Protein AF-J3C336-F1 (afdb_monomer_lite)

Foldseek 3Di:
DAAPDQPKAALVVCCVVPVPLSLLCLQKWWKAFPPDPAIAIKGAEAQDQKIKFFQVRQPPHDQQRMWIWGADPVRDIDIFGWDAWDFHQAAPPPPPPDPPDQPRARAGMTMTGTDPVSVVVSSVSPGAYADLVAFDFFFFWKWFIQADDPSDRGTIMQQWACNVPDTDGWTWHFAADCVRDRSNCLQQRTWTNRDGHRRHGQIFTAGPVPRHGRWGFHADDPRTGGTHGVNVVCVGCVVVNPPPDPDDDDDDDDDDDDDDDPPPPFDQQRWDDDPNFIWTWDADPVGDIDTDTDDPDPPDSDFDWDADPNWTWAWDDDVPDPPTDIDTPDDPPDDDDPPDDDDHDDDDDDPPDPDPDDDDDDDDDDD

Sequence (367 aa):
MVFNQDNRLSASQVAKRDPQKFTHSLAVARVFHHGKKTSATAFRVGSGNLMMTNAHVLLPGNPRQLSVEFTDRAGRVTRVNGDTLLAVGTDYKNSNAHPSTGDAQYLDFALFTINPAQFPRVQKFGYLELDPGGAKPGQQIYIPQYGKIGKDILKTFALTDDARGREQPSRINRVYRDSDLAPRDHHTNVQYTADTSGGASGSPVISADTNKVIALHNGQNEHTNIATNISSILPWIKGFLSGSTAKRMPVTPTRSPAQHQQVRQYQVGERRYHNGDLQEWWQNPSGGQRWVDVWQSKHYAVGHLVVKDGAAYAYLGDTTKDASQWAPVFDPNQDYSPDQQVYYYGRIVEVGSLSQDRARPARSTPM

Radius of gyration: 24.17 Å; chains: 1; bounding box: 70×48×77 Å

Secondary structure (DSSP, 8-state):
---SS--PEEHHHHHHH-HHHHHHGGGEEEEEETT-S--EEEEEBSSSS-EEE-HHHHTTS-GGGEEEEEE-TTS-EEEEEEEEEEEEE--GGG-----SSTT-----EEEEEEPTTTGGGTGGG--BPB-TT---TT-BEEEEE--EETTEE--EEE-EE-TTSS-EE-BEEEE--GGGS-GGGGGGSEEE-S---TT-TT-EEEETTT--EEEEEEEE-SSSEEEEEHHHHHHHHHHHHT-TT--------------------PPTT-EEEETTEEEEEEE-TTS-EEEEE----TT------EEETTEEEEEE--TTSS--EEEESS-TTS---TT--------------------PPPPPPP-

Structure (mmCIF, N/CA/C/O backbone):
data_AF-J3C336-F1
#
_entry.id   AF-J3C336-F1
#
loop_
_atom_site.group_PDB
_atom_site.id
_atom_site.type_symbol
_atom_site.label_atom_id
_atom_site.label_alt_id
_atom_site.label_comp_id
_atom_site.label_asym_id
_atom_site.label_entity_id
_atom_site.label_seq_id
_atom_site.pdbx_PDB_ins_code
_atom_site.Cartn_x
_atom_site.Cartn_y
_atom_site.Cartn_z
_atom_site.occupancy
_atom_site.B_iso_or_equiv
_atom_site.auth_seq_id
_atom_site.auth_comp_id
_atom_site.auth_asym_id
_atom_site.auth_atom_id
_atom_site.pdbx_PDB_model_num
ATOM 1 N N . MET A 1 1 ? 7.949 7.083 -10.455 1.00 88.62 1 MET A N 1
ATOM 2 C CA . MET A 1 1 ? 8.504 7.650 -11.694 1.00 88.62 1 MET A CA 1
ATOM 3 C C . MET A 1 1 ? 7.483 7.548 -12.808 1.00 88.62 1 MET A C 1
ATOM 5 O O . MET A 1 1 ? 6.786 6.538 -12.879 1.00 88.62 1 MET A O 1
ATOM 9 N N . VAL A 1 2 ? 7.406 8.585 -13.642 1.00 90.69 2 VAL A N 1
ATOM 10 C CA . VAL A 1 2 ? 6.709 8.539 -14.932 1.00 90.69 2 VAL A CA 1
ATOM 11 C C . VAL A 1 2 ? 7.735 8.199 -16.008 1.00 90.69 2 VAL A C 1
ATOM 13 O O . VAL A 1 2 ? 8.818 8.790 -16.009 1.00 90.69 2 VAL A O 1
ATOM 16 N N . PHE A 1 3 ? 7.409 7.265 -16.891 1.00 91.62 3 PHE A N 1
ATOM 17 C CA . PHE A 1 3 ? 8.261 6.843 -17.994 1.00 91.62 3 PHE A CA 1
ATOM 18 C C . PHE A 1 3 ? 7.647 7.304 -19.310 1.00 91.62 3 PHE A C 1
ATOM 20 O O . PHE A 1 3 ? 6.491 7.027 -19.578 1.00 91.62 3 PHE A O 1
ATOM 27 N N . ASN A 1 4 ? 8.431 7.989 -20.146 1.00 91.75 4 ASN A N 1
ATOM 28 C CA . ASN A 1 4 ? 7.950 8.598 -21.389 1.00 91.75 4 ASN A CA 1
ATOM 29 C C . ASN A 1 4 ? 6.822 9.630 -21.163 1.00 91.75 4 ASN A C 1
ATOM 31 O O . ASN A 1 4 ? 7.128 10.791 -20.884 1.00 91.75 4 ASN A O 1
ATOM 35 N N . GLN A 1 5 ? 5.549 9.243 -21.279 1.00 91.12 5 GLN A N 1
ATOM 36 C CA . GLN A 1 5 ? 4.394 10.120 -21.065 1.00 91.12 5 GLN A CA 1
ATOM 37 C C . GLN A 1 5 ? 3.595 9.655 -19.850 1.00 91.12 5 GLN A C 1
ATOM 39 O O . GLN A 1 5 ? 3.449 8.462 -19.648 1.00 91.12 5 GLN A O 1
ATOM 44 N N . ASP A 1 6 ? 3.022 10.593 -19.083 1.00 92.19 6 ASP A N 1
ATOM 45 C CA . ASP A 1 6 ? 2.124 10.241 -17.973 1.00 92.19 6 ASP A CA 1
ATOM 46 C C . ASP A 1 6 ? 0.814 9.665 -18.527 1.00 92.19 6 ASP A C 1
ATOM 48 O O . ASP A 1 6 ? -0.109 10.398 -18.890 1.00 92.19 6 ASP A O 1
ATOM 52 N N . ASN A 1 7 ? 0.755 8.340 -18.615 1.00 90.88 7 ASN A N 1
ATOM 53 C CA . ASN A 1 7 ? -0.362 7.588 -19.185 1.00 90.88 7 ASN A CA 1
ATOM 54 C C . ASN A 1 7 ? -1.401 7.188 -18.121 1.00 90.88 7 ASN A C 1
ATOM 56 O O . ASN A 1 7 ? -2.362 6.459 -18.401 1.00 90.88 7 ASN A O 1
ATOM 60 N N . ARG A 1 8 ? -1.254 7.689 -16.884 1.00 92.88 8 ARG A N 1
ATOM 61 C CA . ARG A 1 8 ? -2.185 7.382 -15.799 1.00 92.88 8 ARG A CA 1
ATOM 62 C C . ARG A 1 8 ? -3.574 7.918 -16.100 1.00 92.88 8 ARG A C 1
ATOM 64 O O . ARG A 1 8 ? -3.783 9.070 -16.475 1.00 92.88 8 ARG A O 1
ATOM 71 N N . LEU A 1 9 ? -4.566 7.085 -15.819 1.00 90.06 9 LEU A N 1
ATOM 72 C CA . LEU A 1 9 ? -5.969 7.425 -15.986 1.00 90.06 9 LEU A CA 1
ATOM 73 C C . LEU A 1 9 ? -6.559 7.935 -14.677 1.00 90.06 9 LEU A C 1
ATOM 75 O O . LEU A 1 9 ? -6.263 7.435 -13.592 1.00 90.06 9 LEU A O 1
ATOM 79 N N . SER A 1 10 ? -7.465 8.898 -14.776 1.00 90.19 10 SER A N 1
ATOM 80 C CA . SER A 1 10 ? -8.288 9.312 -13.643 1.00 90.19 10 SER A CA 1
ATOM 81 C C . SER A 1 10 ? -9.284 8.218 -13.248 1.00 90.19 10 SER A C 1
ATOM 83 O O . SER A 1 10 ? -9.705 7.388 -14.062 1.00 90.19 10 SER A O 1
ATOM 85 N N . ALA A 1 11 ? -9.738 8.255 -11.996 1.00 88.56 11 ALA A N 1
ATOM 86 C CA . ALA A 1 11 ? -10.762 7.345 -11.495 1.00 88.56 11 ALA A CA 1
ATOM 87 C C . ALA A 1 11 ? -12.048 7.309 -12.341 1.00 88.56 11 ALA A C 1
ATOM 89 O O . ALA A 1 11 ? -12.632 6.242 -12.514 1.00 88.56 11 ALA A O 1
ATOM 90 N N . SER A 1 12 ? -12.472 8.440 -12.913 1.00 86.81 12 SER A N 1
ATOM 91 C CA . SER A 1 12 ? -13.669 8.501 -13.760 1.00 86.81 12 SER A CA 1
ATOM 92 C C . SER A 1 12 ? -13.457 7.847 -15.130 1.00 86.81 12 SER A C 1
ATOM 94 O O . SER A 1 12 ? -14.378 7.222 -15.656 1.00 86.81 12 SER A O 1
ATOM 96 N N . GLN A 1 13 ? -12.249 7.939 -15.696 1.00 88.94 13 GLN A N 1
ATOM 97 C CA . GLN A 1 13 ? -11.888 7.231 -16.926 1.00 88.94 13 GLN A CA 1
ATOM 98 C C . GLN A 1 13 ? -11.862 5.717 -16.693 1.00 88.94 13 GLN A C 1
ATOM 100 O O . GLN A 1 13 ? -12.440 4.974 -17.487 1.00 88.94 13 GLN A O 1
ATOM 105 N N . VAL A 1 14 ? -11.268 5.257 -15.586 1.00 89.06 14 VAL A N 1
ATOM 106 C CA . VAL A 1 14 ? -11.246 3.824 -15.248 1.00 89.06 14 VAL A CA 1
ATOM 107 C C . VAL A 1 14 ? -12.638 3.304 -14.920 1.00 89.06 14 VAL A C 1
ATOM 109 O O . VAL A 1 14 ? -12.999 2.245 -15.409 1.00 89.06 14 VAL A O 1
ATOM 112 N N . ALA A 1 15 ? -13.475 4.061 -14.208 1.00 89.69 15 ALA A N 1
ATOM 113 C CA . ALA A 1 15 ? -14.856 3.659 -13.935 1.00 89.69 15 ALA A CA 1
ATOM 114 C C . ALA A 1 15 ? -15.673 3.363 -15.208 1.00 89.69 15 ALA A C 1
ATOM 116 O O . ALA A 1 15 ? -16.586 2.544 -15.156 1.00 89.69 15 ALA A O 1
ATOM 117 N N . LYS A 1 16 ? -15.346 4.016 -16.334 1.00 88.31 16 LYS A N 1
ATOM 118 C CA . LYS A 1 16 ? -15.975 3.775 -17.642 1.00 88.31 16 LYS A CA 1
ATOM 119 C C . LYS A 1 16 ? -15.322 2.628 -18.415 1.00 88.31 16 LYS A C 1
ATOM 121 O O . LYS A 1 16 ? -16.031 1.846 -19.033 1.00 88.31 16 LYS A O 1
ATOM 126 N N . ARG A 1 17 ? -13.986 2.559 -18.419 1.00 91.56 17 ARG A N 1
ATOM 127 C CA . ARG A 1 17 ? -13.213 1.589 -19.219 1.00 91.56 17 ARG A CA 1
ATOM 128 C C . ARG A 1 17 ? -13.131 0.208 -18.573 1.00 91.56 17 ARG A C 1
ATOM 130 O O . ARG A 1 17 ? -13.194 -0.792 -19.271 1.00 91.56 17 ARG A O 1
ATOM 137 N N . ASP A 1 18 ? -12.970 0.173 -17.256 1.00 91.00 18 ASP A N 1
ATOM 138 C CA . ASP A 1 18 ? -12.816 -1.042 -16.461 1.00 91.00 18 ASP A CA 1
ATOM 139 C C . ASP A 1 18 ? -13.508 -0.872 -15.089 1.00 91.00 18 ASP A C 1
ATOM 141 O O . ASP A 1 18 ? -12.876 -0.562 -14.065 1.00 91.00 18 ASP A O 1
ATOM 145 N N . PRO A 1 19 ? -14.846 -1.036 -15.050 1.00 90.62 19 PRO A N 1
ATOM 146 C CA . PRO A 1 19 ? -15.630 -0.860 -13.833 1.00 90.62 19 PRO A CA 1
ATOM 147 C C . PRO A 1 19 ? -15.218 -1.813 -12.708 1.00 90.62 19 PRO A C 1
ATOM 149 O O . PRO A 1 19 ? -15.387 -1.472 -11.534 1.00 90.62 19 PRO A O 1
ATOM 152 N N . GLN A 1 20 ? -14.681 -2.992 -13.034 1.00 93.44 20 GLN A N 1
ATOM 153 C CA . GLN A 1 20 ? -14.240 -3.973 -12.048 1.00 93.44 20 GLN A CA 1
ATOM 154 C C . GLN A 1 20 ? -12.984 -3.482 -11.324 1.00 93.44 20 GLN A C 1
ATOM 156 O O . GLN A 1 20 ? -13.008 -3.367 -10.095 1.00 93.44 20 GLN A O 1
ATOM 161 N N . LYS A 1 21 ? -11.936 -3.074 -12.055 1.00 91.88 21 LYS A N 1
ATOM 162 C CA . LYS A 1 21 ? -10.726 -2.487 -11.448 1.00 91.88 21 LYS A CA 1
ATOM 163 C C . LYS A 1 21 ? -11.048 -1.247 -10.622 1.00 91.88 21 LYS A C 1
ATOM 165 O O . LYS A 1 21 ? -10.523 -1.081 -9.517 1.00 91.88 21 LYS A O 1
ATOM 170 N N . PHE A 1 22 ? -11.963 -0.403 -11.104 1.00 93.44 22 PHE A N 1
ATOM 171 C CA . PHE A 1 22 ? -12.451 0.736 -10.330 1.00 93.44 22 PHE A CA 1
ATOM 172 C C . PHE A 1 22 ? -13.145 0.302 -9.031 1.00 93.44 22 PHE A C 1
ATOM 174 O O . PHE A 1 22 ? -12.881 0.876 -7.975 1.00 93.44 22 PHE A O 1
ATOM 181 N N . THR A 1 23 ? -13.986 -0.733 -9.079 1.00 92.56 23 THR A N 1
ATOM 182 C CA . THR A 1 23 ? -14.680 -1.269 -7.897 1.00 92.56 23 THR A CA 1
ATOM 183 C C . THR A 1 23 ? -13.694 -1.753 -6.839 1.00 92.56 23 THR A C 1
ATOM 185 O O . THR A 1 23 ? -13.805 -1.346 -5.685 1.00 92.56 23 THR A O 1
ATOM 188 N N . HIS A 1 24 ? -12.692 -2.546 -7.224 1.00 94.62 24 HIS A N 1
ATOM 189 C CA . HIS A 1 24 ? -11.652 -3.005 -6.297 1.00 94.62 24 HIS A CA 1
ATOM 190 C C . HIS A 1 24 ? -10.844 -1.836 -5.719 1.00 94.62 24 HIS A C 1
ATOM 192 O O . HIS A 1 24 ? -10.517 -1.825 -4.534 1.00 94.62 24 HIS A O 1
ATOM 198 N N . SER A 1 25 ? -10.590 -0.794 -6.516 1.00 95.44 25 SER A N 1
ATOM 199 C CA . SER A 1 25 ? -9.864 0.392 -6.051 1.00 95.44 25 SER A CA 1
ATOM 200 C C . SER A 1 25 ? -10.584 1.190 -4.960 1.00 95.44 25 SER A C 1
ATOM 202 O O . SER A 1 25 ? -9.969 2.071 -4.358 1.00 95.44 25 SER A O 1
ATOM 204 N N . LEU A 1 26 ? -11.878 0.952 -4.710 1.00 96.00 26 LEU A N 1
ATOM 205 C CA . LEU A 1 26 ? -12.610 1.657 -3.655 1.00 96.00 26 LEU A CA 1
ATOM 206 C C . LEU A 1 26 ? -11.971 1.416 -2.283 1.00 96.00 26 LEU A C 1
ATOM 208 O O . LEU A 1 26 ? -11.933 2.342 -1.478 1.00 96.00 26 LEU A O 1
ATOM 212 N N . ALA A 1 27 ? -11.371 0.241 -2.074 1.00 98.31 27 ALA A N 1
ATOM 213 C CA . ALA A 1 27 ? -10.621 -0.122 -0.874 1.00 98.31 27 ALA A CA 1
ATOM 214 C C . ALA A 1 27 ? -9.284 0.631 -0.714 1.00 98.31 27 ALA A C 1
ATOM 216 O O . ALA A 1 27 ? -8.634 0.509 0.325 1.00 98.31 27 ALA A O 1
ATOM 217 N N . VAL A 1 28 ? -8.866 1.392 -1.729 1.00 98.75 28 VAL A N 1
ATOM 218 C CA . VAL A 1 28 ? -7.627 2.177 -1.744 1.00 98.75 28 VAL A CA 1
ATOM 219 C C . VAL A 1 28 ? -7.926 3.607 -1.319 1.00 98.75 28 VAL A C 1
ATOM 221 O O . VAL A 1 28 ? -8.817 4.267 -1.862 1.00 98.75 28 VAL A O 1
ATOM 224 N N . ALA A 1 29 ? -7.160 4.085 -0.352 1.00 98.31 29 ALA A N 1
ATOM 225 C CA . ALA A 1 29 ? -7.332 5.352 0.325 1.00 98.31 29 ALA A CA 1
ATOM 226 C C . ALA A 1 29 ? -6.107 6.249 0.164 1.00 98.31 29 ALA A C 1
ATOM 228 O O . ALA A 1 29 ? -4.969 5.793 0.028 1.00 98.31 29 ALA A O 1
ATOM 229 N N . ARG A 1 30 ? -6.355 7.552 0.242 1.00 97.19 30 ARG A N 1
ATOM 230 C CA . ARG A 1 30 ? -5.304 8.539 0.458 1.00 97.19 30 ARG A CA 1
ATOM 231 C C . ARG A 1 30 ? -4.954 8.536 1.936 1.00 97.19 30 ARG A C 1
ATOM 233 O O . ARG A 1 30 ? -5.849 8.461 2.775 1.00 97.19 30 ARG A O 1
ATOM 240 N N . VAL A 1 31 ? -3.678 8.670 2.263 1.00 95.38 31 VAL A N 1
ATOM 241 C CA . VAL A 1 31 ? -3.222 8.758 3.652 1.00 95.38 31 VAL A CA 1
ATOM 242 C C . VAL A 1 31 ? -2.296 9.949 3.837 1.00 95.38 31 VAL A C 1
ATOM 244 O O . VAL A 1 31 ? -1.483 10.245 2.967 1.00 95.38 31 VAL A O 1
ATOM 247 N N . PHE A 1 32 ? -2.427 10.681 4.937 1.00 92.50 32 PHE A N 1
ATOM 248 C CA . PHE A 1 32 ? -1.568 11.827 5.232 1.00 92.50 32 PHE A CA 1
ATOM 249 C C . PHE A 1 32 ? -1.524 12.119 6.721 1.00 92.50 32 PHE A C 1
ATOM 251 O O . PHE A 1 32 ? -2.481 11.869 7.448 1.00 92.50 32 PHE A O 1
ATOM 258 N N . HIS A 1 33 ? -0.415 12.701 7.158 1.00 84.31 33 HIS A N 1
ATOM 259 C CA . HIS A 1 33 ? -0.253 13.155 8.533 1.00 84.31 33 HIS A CA 1
ATOM 260 C C . HIS A 1 33 ? -1.104 14.396 8.814 1.00 84.31 33 HIS A C 1
ATOM 262 O O . HIS A 1 33 ? -1.229 15.285 7.967 1.00 84.31 33 HIS A O 1
ATOM 268 N N . HIS A 1 34 ? -1.654 14.490 10.022 1.00 80.12 34 HIS A N 1
ATOM 269 C CA . HIS A 1 34 ? -2.413 15.650 10.480 1.00 80.12 34 HIS A CA 1
ATOM 270 C C . HIS A 1 34 ? -1.611 16.946 10.284 1.00 80.12 34 HIS A C 1
ATOM 272 O O . HIS A 1 34 ? -0.446 17.049 10.665 1.00 80.12 34 HIS A O 1
ATOM 278 N N . GLY A 1 35 ? -2.233 17.939 9.641 1.00 74.00 35 GLY A N 1
ATOM 279 C CA . GLY A 1 35 ? -1.602 19.230 9.350 1.00 74.00 35 GLY A CA 1
ATOM 280 C C . GLY A 1 35 ? -0.552 19.217 8.228 1.00 74.00 35 GLY A C 1
ATOM 281 O O . G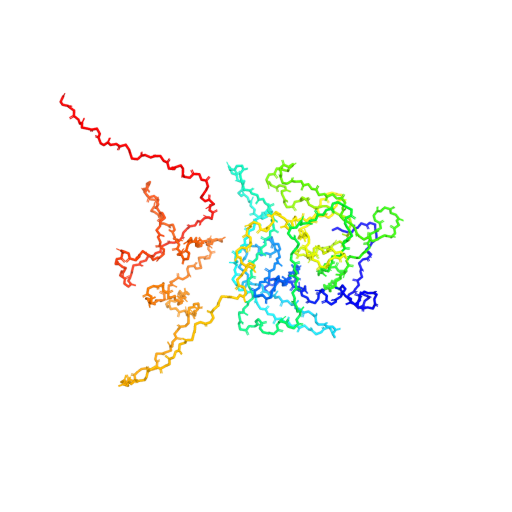LY A 1 35 ? 0.040 20.260 7.951 1.00 74.00 35 GLY A O 1
ATOM 282 N N . LYS A 1 36 ? -0.310 18.086 7.548 1.00 76.81 36 LYS A N 1
ATOM 283 C CA . LYS A 1 36 ? 0.602 18.012 6.395 1.00 76.81 36 LYS A CA 1
ATOM 284 C C . LYS A 1 36 ? -0.161 18.076 5.070 1.00 76.81 36 LYS A C 1
ATOM 286 O O . LYS A 1 36 ? -1.264 17.559 4.931 1.00 76.81 36 LYS A O 1
ATOM 291 N N . LYS A 1 37 ? 0.464 18.711 4.070 1.00 71.88 37 LYS A N 1
ATOM 292 C CA . LYS A 1 37 ? -0.053 18.805 2.688 1.00 71.88 37 LYS A CA 1
ATOM 293 C C . LYS A 1 37 ? 0.392 17.637 1.802 1.00 71.88 37 LYS A C 1
ATOM 295 O O . LYS A 1 37 ? -0.169 17.427 0.729 1.00 71.88 37 LYS A O 1
ATOM 300 N N . THR A 1 38 ? 1.420 16.902 2.220 1.00 78.81 38 THR A N 1
ATOM 301 C CA . THR A 1 38 ? 1.892 15.696 1.541 1.00 78.81 38 THR A CA 1
ATOM 302 C C . THR A 1 38 ? 1.037 14.508 1.951 1.00 78.81 38 THR A C 1
ATOM 304 O O . THR A 1 38 ? 0.688 14.350 3.117 1.00 78.81 38 THR A O 1
ATOM 307 N N . SER A 1 39 ? 0.707 13.667 0.980 1.00 90.38 39 SER A N 1
ATOM 308 C CA . SER A 1 39 ? -0.023 12.427 1.205 1.00 90.38 39 SER A CA 1
ATOM 309 C C . SER A 1 39 ? 0.635 11.292 0.450 1.00 90.38 39 SER A C 1
ATOM 311 O O . SER A 1 39 ? 1.395 11.532 -0.486 1.00 90.38 39 SER A O 1
ATOM 313 N N . ALA A 1 40 ? 0.284 10.084 0.847 1.00 95.00 40 ALA A N 1
ATOM 314 C CA . ALA A 1 40 ? 0.648 8.828 0.237 1.00 95.00 40 ALA A CA 1
ATOM 315 C C . ALA A 1 40 ? -0.619 7.989 -0.008 1.00 95.00 40 ALA A C 1
ATOM 317 O O . ALA A 1 40 ? -1.745 8.498 0.076 1.00 95.00 40 ALA A O 1
ATOM 318 N N . THR A 1 41 ? -0.435 6.703 -0.282 1.00 98.31 41 THR A N 1
ATOM 319 C CA . THR A 1 41 ? -1.504 5.737 -0.520 1.00 98.31 41 THR A CA 1
ATOM 320 C C . THR A 1 41 ? -1.514 4.665 0.577 1.00 98.31 41 THR A C 1
ATOM 322 O O . THR A 1 41 ? -0.476 4.261 1.099 1.00 98.31 41 THR A O 1
ATOM 325 N N . ALA A 1 42 ? -2.705 4.220 0.963 1.00 98.38 42 ALA A N 1
ATOM 326 C CA . ALA A 1 42 ? -2.927 3.072 1.837 1.00 98.38 42 ALA A CA 1
ATOM 327 C C . ALA A 1 42 ? -4.131 2.274 1.323 1.00 98.38 42 ALA A C 1
ATOM 329 O O . ALA A 1 42 ? -4.904 2.776 0.510 1.00 98.38 42 ALA A O 1
ATOM 330 N N . PHE A 1 43 ? -4.342 1.049 1.792 1.00 98.88 43 PHE A N 1
ATOM 331 C CA . PHE A 1 43 ? -5.513 0.262 1.388 1.00 98.88 43 PHE A CA 1
ATOM 332 C C . PHE A 1 43 ? -5.965 -0.718 2.464 1.00 98.88 43 PHE A C 1
ATOM 334 O O . PHE A 1 43 ? -5.170 -1.135 3.305 1.00 98.88 43 PHE A O 1
ATOM 341 N N . ARG A 1 44 ? -7.253 -1.080 2.435 1.00 98.38 44 ARG A N 1
ATOM 342 C CA . ARG A 1 44 ? -7.821 -2.108 3.318 1.00 98.38 44 ARG A CA 1
ATOM 343 C C . ARG A 1 44 ? -7.379 -3.506 2.895 1.00 98.38 44 ARG A C 1
ATOM 345 O O . ARG A 1 44 ? -7.488 -3.842 1.715 1.00 98.38 44 ARG A O 1
ATOM 352 N N . VAL A 1 45 ? -6.977 -4.328 3.864 1.00 95.94 45 VAL A N 1
ATOM 353 C CA . VAL A 1 45 ? -6.539 -5.717 3.653 1.00 95.94 45 VAL A CA 1
ATOM 354 C C . VAL A 1 45 ? -7.472 -6.686 4.369 1.00 95.94 45 VAL A C 1
ATOM 356 O O . VAL A 1 45 ? -7.578 -6.663 5.591 1.00 95.94 45 VAL A O 1
ATOM 359 N N . GLY A 1 46 ? -8.131 -7.565 3.619 1.00 91.12 46 GLY A N 1
ATOM 360 C CA . GLY A 1 46 ? -9.092 -8.512 4.185 1.00 91.12 46 GLY A CA 1
ATOM 361 C C . GLY A 1 46 ? -10.312 -7.851 4.849 1.00 91.12 46 GLY A C 1
ATOM 362 O O . GLY A 1 46 ? -10.480 -6.630 4.883 1.00 91.12 46 GLY A O 1
ATOM 363 N N . SER A 1 47 ? -11.207 -8.677 5.389 1.00 86.69 47 SER A N 1
ATOM 364 C CA . SER A 1 47 ? -12.490 -8.222 5.942 1.00 86.69 47 SER A CA 1
ATOM 365 C C . SER A 1 47 ? -12.372 -7.411 7.235 1.00 86.69 47 SER A C 1
ATOM 367 O O . SER A 1 47 ? -13.280 -6.640 7.555 1.00 86.69 47 SER A O 1
ATOM 369 N N . GLY A 1 48 ? -11.272 -7.578 7.972 1.00 87.50 48 GLY A N 1
ATOM 370 C CA . GLY A 1 48 ? -11.034 -6.946 9.266 1.00 87.50 48 GLY A CA 1
ATOM 371 C C . GLY A 1 48 ? -10.696 -5.453 9.204 1.00 87.50 48 GLY A C 1
ATOM 372 O O . GLY A 1 48 ? -10.714 -4.802 8.151 1.00 87.50 48 GLY A O 1
ATOM 373 N N . ASN A 1 49 ? -10.378 -4.908 10.379 1.00 90.62 49 ASN A N 1
ATOM 374 C CA . ASN A 1 49 ? -9.889 -3.543 10.550 1.00 90.62 49 ASN A CA 1
ATOM 375 C C . ASN A 1 49 ? -8.377 -3.476 10.299 1.00 90.62 49 ASN A C 1
ATOM 377 O O . ASN A 1 49 ? -7.605 -3.203 11.211 1.00 90.62 49 ASN A O 1
ATOM 381 N N . LEU A 1 50 ? -7.963 -3.787 9.071 1.00 92.81 50 LEU A N 1
ATOM 382 C CA . LEU A 1 50 ? -6.560 -3.815 8.673 1.00 92.81 50 LEU A CA 1
ATOM 383 C C . LEU A 1 50 ? -6.329 -2.899 7.474 1.00 92.81 50 LEU A C 1
ATOM 385 O O . LEU A 1 50 ? -7.058 -2.943 6.480 1.00 92.81 50 LEU A O 1
ATOM 389 N N . MET A 1 51 ? -5.280 -2.095 7.578 1.00 97.94 51 MET A N 1
ATOM 390 C CA . MET A 1 51 ? -4.775 -1.180 6.569 1.00 97.94 51 MET A CA 1
ATOM 391 C C . MET A 1 51 ? -3.308 -1.484 6.294 1.00 97.94 51 MET A C 1
ATOM 393 O O . MET A 1 51 ? -2.554 -1.770 7.223 1.00 97.94 51 MET A O 1
ATOM 397 N N . MET A 1 52 ? -2.890 -1.355 5.039 1.00 97.69 52 MET A N 1
ATOM 398 C CA . MET A 1 52 ? -1.493 -1.476 4.632 1.00 97.69 52 MET A CA 1
ATOM 399 C C . MET A 1 52 ? -1.011 -0.208 3.923 1.00 97.69 52 MET A C 1
ATOM 401 O O . MET A 1 52 ? -1.760 0.412 3.167 1.00 97.69 52 MET A O 1
ATOM 405 N N . THR A 1 53 ? 0.234 0.182 4.196 1.00 97.12 53 THR A N 1
ATOM 406 C CA . THR A 1 53 ? 0.989 1.250 3.514 1.00 97.12 53 THR A CA 1
ATOM 407 C C . THR A 1 53 ? 2.495 0.978 3.663 1.00 97.12 53 THR A C 1
ATOM 409 O O . THR A 1 53 ? 2.869 -0.081 4.166 1.00 97.12 53 THR A O 1
ATOM 412 N N . ASN A 1 54 ? 3.368 1.891 3.234 1.00 93.00 54 ASN A N 1
ATOM 413 C CA . ASN A 1 54 ? 4.808 1.772 3.482 1.00 93.00 54 ASN A CA 1
ATOM 414 C C . ASN A 1 54 ? 5.199 2.200 4.902 1.00 93.00 54 ASN A C 1
ATOM 416 O O . ASN A 1 54 ? 4.559 3.066 5.502 1.00 93.00 54 ASN A O 1
ATOM 420 N N . ALA A 1 55 ? 6.310 1.671 5.415 1.00 85.31 55 ALA A N 1
ATOM 421 C CA . ALA A 1 55 ? 6.858 2.121 6.692 1.00 85.31 55 ALA A CA 1
ATOM 422 C C . ALA A 1 55 ? 7.280 3.595 6.618 1.00 85.31 55 ALA A C 1
ATOM 424 O O . ALA A 1 55 ? 6.962 4.377 7.513 1.00 85.31 55 ALA A O 1
ATOM 425 N N . HIS A 1 56 ? 7.907 4.019 5.519 1.00 84.88 56 HIS A N 1
ATOM 426 C CA . HIS A 1 56 ? 8.349 5.407 5.352 1.00 84.88 56 HIS A CA 1
ATOM 427 C C . HIS A 1 56 ? 7.207 6.429 5.276 1.00 84.88 56 HIS A C 1
ATOM 429 O O . HIS A 1 56 ? 7.428 7.621 5.480 1.00 84.88 56 HIS A O 1
ATOM 435 N N . VAL A 1 57 ? 5.980 5.982 4.993 1.00 86.62 57 VAL A N 1
ATOM 436 C CA . VAL A 1 57 ? 4.780 6.831 5.042 1.00 86.62 57 VAL A CA 1
ATOM 437 C C . VAL A 1 57 ? 4.370 7.103 6.488 1.00 86.62 57 VAL A C 1
ATOM 439 O O . VAL A 1 57 ? 3.896 8.197 6.802 1.00 86.62 57 VAL A O 1
ATOM 442 N N . LEU A 1 58 ? 4.560 6.125 7.377 1.00 75.31 58 LEU A N 1
ATOM 443 C CA . LEU A 1 58 ? 4.298 6.281 8.803 1.00 75.31 58 LEU A CA 1
ATOM 444 C C . LEU A 1 58 ? 5.392 7.068 9.513 1.00 75.31 58 LEU A C 1
ATOM 446 O O . LEU A 1 58 ? 5.070 7.866 10.387 1.00 75.31 58 LEU A O 1
ATOM 450 N N . LEU A 1 59 ? 6.658 6.851 9.157 1.00 61.25 59 LEU A N 1
ATOM 451 C CA . LEU A 1 59 ? 7.796 7.331 9.937 1.00 61.25 59 LEU A CA 1
ATOM 452 C C . LEU A 1 59 ? 7.955 8.868 9.937 1.00 61.25 59 LEU A C 1
ATOM 454 O O . LEU A 1 59 ? 7.710 9.522 8.922 1.00 61.25 59 LEU A O 1
ATOM 458 N N . PRO A 1 60 ? 8.390 9.454 11.073 1.00 49.25 60 PRO A N 1
ATOM 459 C CA . PRO A 1 60 ? 8.761 8.790 12.337 1.00 49.25 60 PRO A CA 1
ATOM 460 C C . PRO A 1 60 ? 7.552 8.454 13.241 1.00 49.25 60 PRO A C 1
ATOM 462 O O . PRO A 1 60 ? 7.710 8.178 14.425 1.00 49.25 60 PRO A O 1
ATOM 465 N N . GLY A 1 61 ? 6.334 8.559 12.713 1.00 56.00 61 GLY A N 1
ATOM 466 C CA . GLY A 1 61 ? 5.102 8.703 13.471 1.00 56.00 61 GLY A CA 1
ATOM 467 C C . GLY A 1 61 ? 4.334 7.427 13.811 1.00 56.00 61 GLY A C 1
ATOM 468 O O . GLY A 1 61 ? 4.607 6.308 13.379 1.00 56.00 61 GLY A O 1
ATOM 469 N N . ASN A 1 62 ? 3.305 7.667 14.616 1.00 70.12 62 ASN A N 1
ATOM 470 C CA . ASN A 1 62 ? 2.285 6.722 15.050 1.00 70.12 62 ASN A CA 1
ATOM 471 C C . ASN A 1 62 ? 1.113 6.760 14.045 1.00 70.12 62 ASN A C 1
ATOM 473 O O . ASN A 1 62 ? 0.721 7.868 13.667 1.00 70.12 62 ASN A O 1
ATOM 477 N N . PRO A 1 63 ? 0.489 5.627 13.650 1.00 71.81 63 PRO A N 1
ATOM 478 C CA . PRO A 1 63 ? -0.688 5.641 12.777 1.00 71.81 63 PRO A CA 1
ATOM 479 C C . PRO A 1 63 ? -1.817 6.581 13.230 1.00 71.81 63 PRO A C 1
ATOM 481 O O . PRO A 1 63 ? -2.549 7.093 12.390 1.00 71.81 63 PRO A O 1
ATOM 484 N N . ARG A 1 64 ? -1.929 6.900 14.526 1.00 78.31 64 ARG A N 1
ATOM 485 C CA . ARG A 1 64 ? -2.866 7.908 15.068 1.00 78.31 64 ARG A CA 1
ATOM 486 C C . ARG A 1 64 ? -2.658 9.329 14.559 1.00 78.31 64 ARG A C 1
ATOM 488 O O . ARG A 1 64 ? -3.547 10.165 14.699 1.00 78.31 64 ARG A O 1
ATOM 495 N N . GLN A 1 65 ? -1.496 9.626 13.994 1.00 81.88 65 GLN A N 1
ATOM 496 C CA . GLN A 1 65 ? -1.220 10.902 13.340 1.00 81.88 65 GLN A CA 1
ATOM 497 C C . GLN A 1 65 ? -1.706 10.919 11.889 1.00 81.88 65 GLN A C 1
ATOM 499 O O . GLN A 1 65 ? -1.650 11.969 11.252 1.00 81.88 65 GLN A O 1
ATOM 504 N N . LEU A 1 66 ? -2.183 9.788 11.364 1.00 85.38 66 LEU A N 1
ATOM 505 C CA . LEU A 1 66 ? -2.685 9.683 10.008 1.00 85.38 66 LEU A CA 1
ATOM 506 C C . LEU A 1 66 ? -4.190 9.923 9.930 1.00 85.38 66 LEU A C 1
ATOM 508 O O . LEU A 1 66 ? -4.988 9.300 10.631 1.00 85.38 66 LEU A O 1
ATOM 512 N N . SER A 1 67 ? -4.571 10.725 8.945 1.00 93.50 67 SER A N 1
ATOM 513 C CA . SER A 1 67 ? -5.892 10.696 8.336 1.00 93.50 67 SER A CA 1
ATOM 514 C C . SER A 1 67 ? -5.884 9.762 7.126 1.00 93.50 67 SER A C 1
ATOM 516 O O . SER A 1 67 ? -4.976 9.814 6.296 1.00 93.50 67 SER A O 1
ATOM 518 N N . VAL A 1 68 ? -6.923 8.938 7.014 1.00 97.12 68 VAL A N 1
ATOM 519 C CA . VAL A 1 68 ? -7.164 8.001 5.913 1.00 97.12 68 VAL A CA 1
ATOM 520 C C . VAL A 1 68 ? -8.466 8.396 5.217 1.00 97.12 68 VAL A C 1
ATOM 522 O O . VAL A 1 68 ? -9.520 8.484 5.849 1.00 97.12 68 VAL A O 1
ATOM 525 N N . GLU A 1 69 ? -8.407 8.644 3.913 1.00 97.19 69 GLU A N 1
ATOM 526 C CA . GLU A 1 69 ? -9.537 9.091 3.101 1.00 97.19 69 GLU A CA 1
ATOM 527 C C . GLU A 1 69 ? -9.893 8.098 2.007 1.00 97.19 69 GLU A C 1
ATOM 529 O O . GLU A 1 69 ? -9.117 7.857 1.083 1.00 97.19 69 GLU A O 1
ATOM 534 N N . PHE A 1 70 ? -11.125 7.608 2.058 1.00 97.44 70 PHE A N 1
ATOM 535 C CA . PHE A 1 70 ? -11.716 6.813 0.992 1.00 97.44 70 PHE A CA 1
ATOM 536 C C . PHE A 1 70 ? -12.638 7.685 0.148 1.00 97.44 70 PHE A C 1
ATOM 538 O O . PHE A 1 70 ? -13.411 8.479 0.685 1.00 97.44 70 PHE A O 1
ATOM 545 N N . THR A 1 71 ? -12.591 7.510 -1.169 1.00 90.19 71 THR A N 1
ATOM 546 C CA . THR A 1 71 ? -13.452 8.224 -2.120 1.00 90.19 71 THR A CA 1
ATOM 547 C C . THR A 1 71 ? -14.426 7.239 -2.756 1.00 90.19 71 THR A C 1
ATOM 549 O O . THR A 1 71 ? -13.993 6.223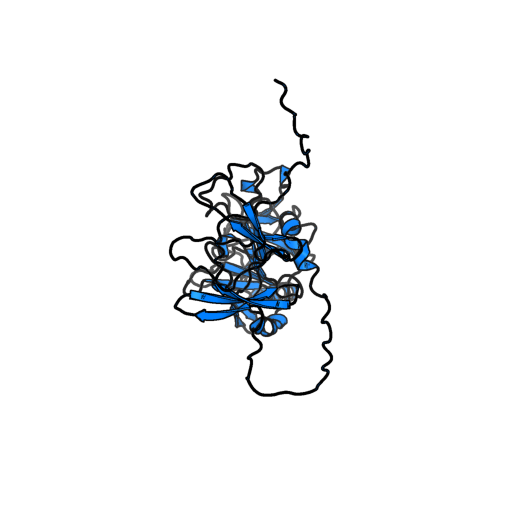 -3.303 1.00 90.19 71 THR A O 1
ATOM 552 N N . ASP A 1 72 ? -15.732 7.511 -2.669 1.00 86.25 72 ASP A N 1
ATOM 553 C CA . ASP A 1 72 ? -16.761 6.654 -3.269 1.00 86.25 72 ASP A CA 1
ATOM 554 C C . ASP A 1 72 ? -16.940 6.918 -4.772 1.00 86.25 72 ASP A C 1
ATOM 556 O O . ASP A 1 72 ? -16.294 7.787 -5.360 1.00 86.25 72 ASP A O 1
ATOM 560 N N . ARG A 1 73 ? -17.835 6.155 -5.413 1.00 83.56 73 ARG A N 1
ATOM 561 C CA . ARG A 1 73 ? -18.103 6.283 -6.854 1.00 83.56 73 ARG A CA 1
ATOM 562 C C . ARG A 1 73 ? -18.603 7.666 -7.272 1.00 83.56 73 ARG A C 1
ATOM 564 O O . ARG A 1 73 ? -18.402 8.054 -8.415 1.00 83.56 73 ARG A O 1
ATOM 571 N N . ALA A 1 74 ? -19.257 8.382 -6.362 1.00 83.25 74 ALA A N 1
ATOM 572 C CA . ALA A 1 74 ? -19.775 9.724 -6.589 1.00 83.25 74 ALA A CA 1
ATOM 573 C C . ALA A 1 74 ? -18.747 10.813 -6.226 1.00 83.25 74 ALA A C 1
ATOM 575 O O . ALA A 1 74 ? -19.090 11.991 -6.208 1.00 83.25 74 ALA A O 1
ATOM 576 N N . GLY A 1 75 ? -17.503 10.439 -5.905 1.00 82.88 75 GLY A N 1
ATOM 577 C CA . GLY A 1 75 ? -16.456 11.375 -5.502 1.00 82.88 75 GLY A CA 1
ATOM 578 C C . GLY A 1 75 ? -16.546 11.823 -4.041 1.00 82.88 75 GLY A C 1
ATOM 579 O O . GLY A 1 75 ? -15.773 12.685 -3.625 1.00 82.88 75 GLY A O 1
ATOM 580 N N . ARG A 1 76 ? -17.452 11.260 -3.231 1.00 88.75 76 ARG A N 1
ATOM 581 C CA . ARG A 1 76 ? -17.620 11.682 -1.833 1.00 88.75 76 ARG A CA 1
ATOM 582 C C . ARG A 1 76 ? -16.532 11.070 -0.966 1.00 88.75 76 ARG A C 1
ATOM 584 O O . ARG A 1 76 ? -16.266 9.869 -1.033 1.00 88.75 76 ARG A O 1
ATOM 591 N N . VAL A 1 77 ? -15.939 11.896 -0.110 1.00 94.69 77 VAL A N 1
ATOM 592 C CA . VAL A 1 77 ? -14.840 11.492 0.769 1.00 94.69 77 VAL A CA 1
ATOM 593 C C . VAL A 1 77 ? -15.368 11.046 2.131 1.00 94.69 77 VAL A C 1
ATOM 595 O O . VAL A 1 77 ? -16.129 11.751 2.787 1.00 94.69 77 VAL A O 1
ATOM 598 N N . THR A 1 78 ? -14.934 9.872 2.583 1.00 97.12 78 THR A N 1
ATOM 599 C CA . THR A 1 78 ? -15.073 9.414 3.968 1.00 97.12 78 THR A CA 1
ATOM 600 C C . THR A 1 78 ? -13.696 9.425 4.617 1.00 97.12 78 THR A C 1
ATOM 602 O O . THR A 1 78 ? -12.826 8.648 4.227 1.00 97.12 78 THR A O 1
ATOM 605 N N . ARG A 1 79 ? -13.506 10.305 5.607 1.00 96.81 79 ARG A N 1
ATOM 606 C CA . ARG A 1 79 ? -12.262 10.414 6.378 1.00 96.81 79 ARG A CA 1
ATOM 607 C C . ARG A 1 79 ? -12.384 9.725 7.737 1.00 96.81 79 ARG A C 1
ATOM 609 O O . ARG A 1 79 ? -13.378 9.918 8.451 1.00 96.81 79 ARG A O 1
ATOM 616 N N . VAL A 1 80 ? -11.356 8.957 8.075 1.00 95.25 80 VAL A N 1
ATOM 617 C CA . VAL A 1 80 ? -11.151 8.272 9.357 1.00 95.25 80 VAL A CA 1
ATOM 618 C C . VAL A 1 80 ? -9.706 8.464 9.820 1.00 95.25 80 VAL A C 1
ATOM 620 O O . VAL A 1 80 ? -8.860 8.892 9.038 1.00 95.25 80 VAL A O 1
ATOM 623 N N . ASN A 1 81 ? -9.423 8.151 11.078 1.00 90.38 81 ASN A N 1
ATOM 624 C CA . ASN A 1 81 ? -8.095 8.272 11.669 1.00 90.38 81 ASN A CA 1
ATOM 625 C C . ASN A 1 81 ? -7.452 6.889 11.790 1.00 90.38 81 ASN A C 1
ATOM 627 O O . ASN A 1 81 ? -8.144 5.917 12.105 1.00 90.38 81 ASN A O 1
ATOM 631 N N . GLY A 1 82 ? -6.141 6.805 11.566 1.00 83.62 82 GLY A N 1
ATOM 632 C CA . GLY A 1 82 ? -5.367 5.620 11.931 1.00 83.62 82 GLY A CA 1
ATOM 633 C C . GLY A 1 82 ? -5.362 5.398 13.448 1.00 83.62 82 GLY A C 1
ATOM 634 O O . GLY A 1 82 ? -5.726 6.287 14.222 1.00 83.62 82 GLY A O 1
ATOM 635 N N . ASP A 1 83 ? -4.989 4.196 13.875 1.00 84.25 83 ASP A N 1
ATOM 636 C CA . ASP A 1 83 ? -4.982 3.813 15.285 1.00 84.25 83 ASP A CA 1
ATOM 637 C C . ASP A 1 83 ? -3.759 2.960 15.659 1.00 84.25 83 ASP A C 1
ATOM 639 O O . ASP A 1 83 ? -2.697 3.506 15.950 1.00 84.25 83 ASP A O 1
ATOM 643 N N . THR A 1 84 ? -3.865 1.634 15.665 1.00 76.88 84 THR A N 1
ATOM 644 C CA . THR A 1 84 ? -2.810 0.751 16.183 1.00 76.88 84 THR A CA 1
ATOM 645 C C . THR A 1 84 ? -1.859 0.307 15.077 1.00 76.88 84 THR A C 1
ATOM 647 O O . THR A 1 84 ? -2.309 -0.167 14.039 1.00 76.88 84 THR A O 1
ATOM 650 N N . LEU A 1 85 ? -0.544 0.401 15.303 1.00 79.69 85 LEU A N 1
ATOM 651 C CA . LEU A 1 85 ? 0.457 -0.265 14.463 1.00 79.69 85 LEU A CA 1
ATOM 652 C C . LEU A 1 85 ? 0.537 -1.744 14.860 1.00 79.69 85 LEU A C 1
ATOM 654 O O . LEU A 1 85 ? 0.755 -2.044 16.029 1.00 79.69 85 LEU A O 1
ATOM 658 N N . LEU A 1 86 ? 0.362 -2.649 13.900 1.00 75.88 86 LEU A N 1
ATOM 659 C CA . LEU A 1 86 ? 0.355 -4.098 14.128 1.00 75.88 86 LEU A CA 1
ATOM 660 C C . LEU A 1 86 ? 1.663 -4.762 13.696 1.00 75.88 86 LEU A C 1
ATOM 662 O O . LEU A 1 86 ? 2.150 -5.660 14.374 1.00 75.88 86 LEU A O 1
ATOM 666 N N . ALA A 1 87 ? 2.228 -4.322 12.572 1.00 74.81 87 ALA A N 1
ATOM 667 C CA . ALA A 1 87 ? 3.498 -4.820 12.052 1.00 74.81 87 ALA A CA 1
ATOM 668 C C . ALA A 1 87 ? 4.185 -3.752 11.198 1.00 74.81 87 ALA A C 1
ATOM 670 O O . ALA A 1 87 ? 3.513 -2.934 10.564 1.00 74.81 87 ALA A O 1
ATOM 671 N N . VAL A 1 88 ? 5.516 -3.777 11.156 1.00 79.00 88 VAL A N 1
ATOM 672 C CA . VAL A 1 88 ? 6.325 -2.868 10.338 1.00 79.00 88 VAL A CA 1
ATOM 673 C C . VAL A 1 88 ? 7.613 -3.557 9.888 1.00 79.00 88 VAL A C 1
ATOM 675 O O . VAL A 1 88 ? 8.288 -4.185 10.697 1.00 79.00 88 VAL A O 1
ATOM 678 N N . GLY A 1 89 ? 7.959 -3.411 8.610 1.00 7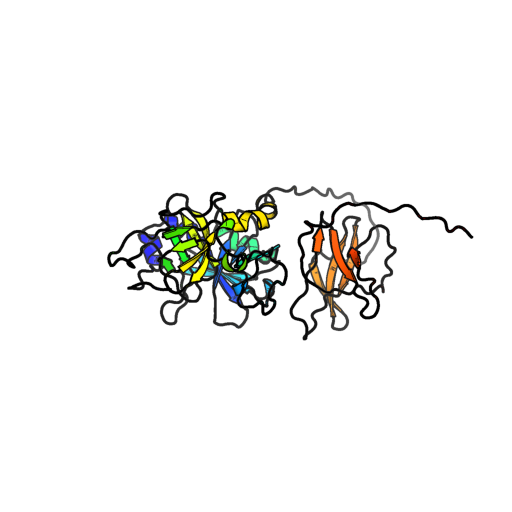4.12 89 GLY A N 1
ATOM 679 C CA . GLY A 1 89 ? 9.288 -3.706 8.071 1.00 74.12 89 GLY A CA 1
ATOM 680 C C . GLY A 1 89 ? 9.931 -2.391 7.654 1.00 74.12 89 GLY A C 1
ATOM 681 O O . GLY A 1 89 ? 9.388 -1.703 6.795 1.00 74.12 89 GLY A O 1
ATOM 682 N N . THR A 1 90 ? 11.023 -1.989 8.302 1.00 67.56 90 THR A N 1
ATOM 683 C CA . THR A 1 90 ? 11.547 -0.615 8.222 1.00 67.56 90 THR A CA 1
ATOM 684 C C . THR A 1 90 ? 12.166 -0.250 6.871 1.00 67.56 90 THR A C 1
ATOM 686 O O . THR A 1 90 ? 12.646 -1.112 6.136 1.00 67.56 90 THR A O 1
ATOM 689 N N . ASP A 1 91 ? 12.163 1.058 6.591 1.00 54.81 91 ASP A N 1
ATOM 690 C CA . ASP A 1 91 ? 12.774 1.711 5.426 1.00 54.81 91 ASP A CA 1
ATOM 691 C C . ASP A 1 91 ? 14.190 2.230 5.734 1.00 54.81 91 ASP A C 1
ATOM 693 O O . ASP A 1 91 ? 14.459 2.762 6.814 1.00 54.81 91 ASP A O 1
ATOM 697 N N . TYR A 1 92 ? 15.052 2.133 4.726 1.00 41.62 92 TYR A N 1
ATOM 698 C CA . TYR A 1 92 ? 16.425 2.622 4.656 1.00 41.62 92 TYR A CA 1
ATOM 699 C C . TYR A 1 92 ? 16.553 4.138 4.900 1.00 41.62 92 TYR A C 1
ATOM 701 O O . TYR A 1 92 ? 17.538 4.584 5.488 1.00 41.62 92 TYR A O 1
ATOM 709 N N . LYS A 1 93 ? 15.572 4.962 4.495 1.00 44.62 93 LYS A N 1
ATOM 710 C CA . LYS A 1 93 ? 15.752 6.433 4.479 1.00 44.62 93 LYS A CA 1
ATOM 711 C C . LYS A 1 93 ? 15.756 7.105 5.851 1.00 44.62 93 LYS A C 1
ATOM 713 O O . LYS A 1 93 ? 16.248 8.224 5.961 1.00 44.62 93 LYS A O 1
ATOM 718 N N . ASN A 1 94 ? 15.238 6.441 6.883 1.00 39.50 94 ASN A N 1
ATOM 719 C CA . ASN A 1 94 ? 15.195 6.974 8.249 1.00 39.50 94 ASN A CA 1
ATOM 720 C C . ASN A 1 94 ? 16.070 6.184 9.236 1.00 39.50 94 ASN A C 1
ATOM 722 O O . ASN A 1 94 ? 16.128 6.535 10.415 1.00 39.50 94 ASN A O 1
ATOM 726 N N . SER A 1 95 ? 16.776 5.144 8.783 1.00 44.66 95 SER A N 1
ATOM 727 C CA . SER A 1 95 ? 17.736 4.415 9.605 1.00 44.66 95 SER A CA 1
ATOM 728 C C . SER A 1 95 ? 19.154 4.941 9.360 1.00 44.66 95 SER A C 1
ATOM 730 O O . SER A 1 95 ? 19.936 4.332 8.640 1.00 44.66 95 SER A O 1
ATOM 732 N N . ASN A 1 96 ? 19.543 6.017 10.056 1.00 35.88 96 ASN A N 1
ATOM 733 C CA . ASN A 1 96 ? 20.972 6.268 10.335 1.00 35.88 96 ASN A CA 1
ATOM 734 C C . ASN A 1 96 ? 21.601 5.118 11.159 1.00 35.88 96 ASN A C 1
ATOM 736 O O . ASN A 1 96 ? 22.809 5.079 11.371 1.00 35.88 96 ASN A O 1
ATOM 740 N N . ALA A 1 97 ? 20.785 4.169 11.626 1.00 39.06 97 ALA A N 1
ATOM 741 C CA . ALA A 1 97 ? 21.222 2.881 12.124 1.00 39.06 97 ALA A CA 1
ATOM 742 C C . ALA A 1 97 ? 21.514 1.940 10.946 1.00 39.06 97 ALA A C 1
ATOM 744 O O . ALA A 1 97 ? 20.628 1.248 10.451 1.00 39.06 97 ALA A O 1
ATOM 745 N N . HIS A 1 98 ? 22.780 1.879 10.540 1.00 32.38 98 HIS A N 1
ATOM 746 C CA . HIS A 1 98 ? 23.317 0.679 9.908 1.00 32.38 98 HIS A CA 1
ATOM 747 C C . HIS A 1 98 ? 22.990 -0.510 10.837 1.00 32.38 98 HIS A C 1
ATOM 749 O O . HIS A 1 98 ? 23.366 -0.471 12.012 1.00 32.38 98 HIS A O 1
ATOM 755 N N . PRO A 1 99 ? 22.289 -1.568 10.397 1.00 39.09 99 PRO A N 1
ATOM 756 C CA . PRO A 1 99 ? 22.256 -2.810 11.136 1.00 39.09 99 PRO A CA 1
ATOM 757 C C . PRO A 1 99 ? 23.689 -3.314 11.106 1.00 39.09 99 PRO A C 1
ATOM 759 O O . PRO A 1 99 ? 24.231 -3.647 10.055 1.00 39.09 99 PRO A O 1
ATOM 762 N N . SER A 1 100 ? 24.330 -3.313 12.261 1.00 35.62 100 SER A N 1
ATOM 763 C CA . SER A 1 100 ? 25.579 -4.028 12.492 1.00 35.62 100 SER A CA 1
ATOM 764 C C . SER A 1 100 ? 25.370 -5.552 12.514 1.00 35.62 100 SER A C 1
ATOM 766 O O . SER A 1 100 ? 26.309 -6.288 12.789 1.00 35.62 100 SER A O 1
ATOM 768 N N . THR A 1 101 ? 24.162 -6.042 12.206 1.00 36.75 101 THR A N 1
ATOM 769 C CA . THR A 1 101 ? 23.816 -7.464 12.144 1.00 36.75 101 THR A CA 1
ATOM 770 C C . THR A 1 101 ? 23.120 -7.765 10.813 1.00 36.75 101 THR A C 1
ATOM 772 O O . THR A 1 101 ? 22.117 -7.143 10.465 1.00 36.75 101 THR A O 1
ATOM 775 N N . GLY A 1 102 ? 23.682 -8.693 10.039 1.00 37.50 102 GLY A N 1
ATOM 776 C CA . GLY A 1 102 ? 23.342 -8.976 8.638 1.00 37.50 102 GLY A CA 1
ATOM 777 C C . GLY A 1 102 ? 21.972 -9.609 8.359 1.00 37.50 102 GLY A C 1
ATOM 778 O O . GLY A 1 102 ? 21.763 -10.053 7.238 1.00 37.50 102 GLY A O 1
ATOM 779 N N . ASP A 1 103 ? 21.043 -9.619 9.321 1.00 42.06 103 ASP A N 1
ATOM 780 C CA . ASP A 1 103 ? 19.785 -10.386 9.241 1.00 42.06 103 ASP A CA 1
ATOM 781 C C . ASP A 1 103 ? 18.515 -9.517 9.124 1.00 42.06 103 ASP A C 1
ATOM 783 O O . ASP A 1 103 ? 17.417 -10.033 8.923 1.00 42.06 103 ASP A O 1
ATOM 787 N N . ALA A 1 104 ? 18.624 -8.188 9.240 1.00 52.91 104 ALA A N 1
ATOM 788 C CA . ALA A 1 104 ? 17.460 -7.303 9.146 1.00 52.91 104 ALA A CA 1
ATOM 789 C C . ALA A 1 104 ? 17.026 -7.108 7.681 1.00 52.91 104 ALA A C 1
ATOM 791 O O . ALA A 1 104 ? 17.705 -6.420 6.917 1.00 52.91 104 ALA A O 1
ATOM 792 N N . GLN A 1 105 ? 15.885 -7.692 7.299 1.00 56.91 105 GLN A N 1
ATOM 793 C CA . GLN A 1 105 ? 15.259 -7.479 5.989 1.00 56.91 105 GLN A CA 1
ATOM 794 C C . GLN A 1 105 ? 14.546 -6.126 5.942 1.00 56.91 105 GLN A C 1
ATOM 796 O O . GLN A 1 105 ? 13.738 -5.797 6.814 1.00 56.91 105 GLN A O 1
ATOM 801 N N . TYR A 1 106 ? 14.811 -5.348 4.897 1.00 78.81 106 TYR A N 1
ATOM 802 C CA . TYR A 1 106 ? 14.184 -4.047 4.694 1.00 78.81 106 TYR A CA 1
ATOM 803 C C . TYR A 1 106 ? 13.057 -4.198 3.701 1.00 78.81 106 TYR A C 1
ATOM 805 O O . TYR A 1 106 ? 13.305 -4.337 2.511 1.00 78.81 106 TYR A O 1
ATOM 813 N N . LEU A 1 107 ? 11.824 -4.192 4.197 1.00 82.00 107 LEU A N 1
ATOM 814 C CA . LEU A 1 107 ? 10.638 -4.490 3.393 1.00 82.00 107 LEU A CA 1
ATOM 815 C C . LEU A 1 107 ? 9.735 -3.273 3.169 1.00 82.00 107 LEU A C 1
ATOM 817 O O . LEU A 1 107 ? 8.814 -3.349 2.362 1.00 82.00 107 LEU A O 1
ATOM 821 N N . ASP A 1 108 ? 9.984 -2.165 3.870 1.00 86.88 108 ASP A N 1
ATOM 822 C CA . ASP A 1 108 ? 9.232 -0.911 3.770 1.00 86.88 108 ASP A CA 1
ATOM 823 C C . ASP A 1 108 ? 7.700 -1.093 3.711 1.00 86.88 108 ASP A C 1
ATOM 825 O O . ASP A 1 108 ? 7.003 -0.607 2.815 1.00 86.88 108 ASP A O 1
ATOM 829 N N . PHE A 1 109 ? 7.151 -1.809 4.690 1.00 89.50 109 PHE A N 1
ATOM 830 C CA . PHE A 1 109 ? 5.709 -1.993 4.845 1.00 89.50 109 PHE A CA 1
ATOM 831 C C . PHE A 1 109 ? 5.272 -1.644 6.259 1.00 89.50 109 PHE A C 1
ATOM 833 O O . PHE A 1 109 ? 6.037 -1.752 7.216 1.00 89.50 109 PHE A O 1
ATOM 840 N N . ALA A 1 110 ? 4.000 -1.302 6.397 1.00 86.12 110 ALA A N 1
ATOM 841 C CA . ALA A 1 110 ? 3.341 -1.222 7.678 1.00 86.12 110 ALA A CA 1
ATOM 842 C C . ALA A 1 110 ? 1.897 -1.706 7.594 1.00 86.12 110 ALA A C 1
ATOM 844 O O . ALA A 1 110 ? 1.150 -1.329 6.688 1.00 86.12 110 ALA A O 1
ATOM 845 N N . LEU A 1 111 ? 1.513 -2.513 8.579 1.00 86.00 111 LEU A N 1
ATOM 846 C CA . LEU A 1 111 ? 0.150 -2.960 8.815 1.00 86.00 111 LEU A CA 1
ATOM 847 C C . LEU A 1 111 ? -0.390 -2.241 10.050 1.00 86.00 111 LEU A C 1
ATOM 849 O O . LEU A 1 111 ? 0.212 -2.311 11.119 1.00 86.00 111 LEU A O 1
ATOM 853 N N . PHE A 1 112 ? -1.522 -1.563 9.919 1.00 86.19 112 PHE A N 1
ATOM 854 C CA . PHE A 1 112 ? -2.123 -0.790 11.003 1.00 86.19 112 PHE A CA 1
ATOM 855 C C . PHE A 1 112 ? -3.651 -0.887 10.983 1.00 86.19 112 PHE A C 1
ATOM 857 O O . PHE A 1 112 ? -4.242 -1.339 10.006 1.00 86.19 112 PHE A O 1
ATOM 864 N N . THR A 1 113 ? -4.305 -0.469 12.060 1.00 88.75 113 THR A N 1
ATOM 865 C CA . THR A 1 113 ? -5.767 -0.362 12.149 1.00 88.75 113 THR A CA 1
ATOM 866 C C . THR A 1 113 ? -6.208 1.091 11.990 1.00 88.75 113 THR A C 1
ATOM 868 O O . THR A 1 113 ? -5.423 2.020 12.183 1.00 88.75 113 THR A O 1
ATOM 871 N N . ILE A 1 114 ? -7.477 1.318 11.657 1.00 87.94 114 ILE A N 1
ATOM 872 C CA . ILE A 1 114 ? -8.112 2.629 11.862 1.00 87.94 114 ILE A CA 1
ATOM 873 C C . ILE A 1 114 ? -8.910 2.625 13.161 1.00 87.94 114 ILE A C 1
ATOM 875 O O . ILE A 1 114 ? -9.191 1.562 13.712 1.00 87.94 114 ILE A O 1
ATOM 879 N N . ASN A 1 115 ? -9.310 3.806 13.631 1.00 87.25 115 ASN A N 1
ATOM 880 C CA . ASN A 1 115 ? -10.115 3.946 14.838 1.00 87.25 115 ASN A CA 1
ATOM 881 C C . ASN A 1 115 ? -11.334 2.991 14.787 1.00 87.25 115 ASN A C 1
ATOM 883 O O . ASN A 1 115 ? -12.172 3.132 13.885 1.00 87.25 115 ASN A O 1
ATOM 887 N N . PRO A 1 116 ? -11.467 2.043 15.738 1.00 79.81 116 PRO A N 1
ATOM 888 C CA . PRO A 1 116 ? -12.531 1.041 15.722 1.00 79.81 116 PRO A CA 1
ATOM 889 C C . PRO A 1 116 ? -13.946 1.632 15.677 1.00 79.81 116 PRO A C 1
ATOM 891 O O . PRO A 1 116 ? -14.810 1.091 14.990 1.00 79.81 116 PRO A O 1
ATOM 894 N N . ALA A 1 117 ? -14.178 2.783 16.317 1.00 86.94 117 ALA A N 1
ATOM 895 C CA . ALA A 1 117 ? -15.470 3.474 16.279 1.00 86.94 117 ALA A CA 1
ATOM 896 C C . ALA A 1 117 ? -15.796 4.056 14.889 1.00 86.94 117 ALA A C 1
ATOM 898 O O . ALA A 1 117 ? -16.954 4.314 14.566 1.00 86.94 117 ALA A O 1
ATOM 899 N N . GLN A 1 118 ? -14.784 4.263 14.042 1.00 92.44 118 GLN A N 1
ATOM 900 C CA . GLN A 1 118 ? -14.936 4.779 12.682 1.00 92.44 118 GLN A CA 1
ATOM 901 C C . GLN A 1 118 ? -14.911 3.676 11.615 1.00 92.44 118 GLN A C 1
ATOM 903 O O . GLN A 1 118 ? -15.356 3.925 10.492 1.00 92.44 118 GLN A O 1
ATOM 908 N N . PHE A 1 119 ? -14.451 2.466 11.951 1.00 92.81 119 PHE A N 1
ATOM 909 C CA . PHE A 1 119 ? -14.355 1.334 11.025 1.00 92.81 119 PHE A CA 1
ATOM 910 C C . PHE A 1 119 ? -15.666 1.011 10.278 1.00 92.81 119 PHE A C 1
ATOM 912 O O . PHE A 1 119 ? -15.609 0.860 9.052 1.00 92.81 119 PHE A O 1
ATOM 919 N N . PRO A 1 120 ? -16.860 1.025 10.912 1.00 92.56 120 PRO A N 1
ATOM 920 C CA . PRO A 1 120 ? -18.117 0.777 10.199 1.00 92.56 120 PRO A CA 1
ATOM 921 C C . PRO A 1 120 ? -18.363 1.721 9.012 1.00 92.56 120 PRO A C 1
ATOM 923 O O . PRO A 1 120 ? -18.965 1.339 8.010 1.00 92.56 120 PRO A O 1
ATOM 926 N N . ARG A 1 121 ? -17.836 2.953 9.070 1.00 95.69 121 ARG A N 1
ATOM 927 C CA . ARG A 1 121 ? -18.018 3.970 8.019 1.00 95.69 121 ARG A CA 1
ATOM 928 C C . ARG A 1 121 ? -17.288 3.617 6.725 1.00 95.69 121 ARG A C 1
ATOM 930 O O . ARG A 1 121 ? -17.662 4.135 5.670 1.00 95.69 121 ARG A O 1
ATOM 937 N N . VAL A 1 122 ? -16.255 2.772 6.795 1.00 97.06 122 VAL A N 1
ATOM 938 C CA . VAL A 1 122 ? -15.417 2.425 5.640 1.00 97.06 122 VAL A CA 1
ATOM 939 C C . VAL A 1 122 ? -15.619 1.000 5.126 1.00 97.06 122 VAL A C 1
ATOM 941 O O . VAL A 1 122 ? -15.103 0.663 4.064 1.00 97.06 122 VAL A O 1
ATOM 944 N N . GLN A 1 123 ? -16.418 0.172 5.808 1.00 94.50 123 GLN A N 1
ATOM 945 C CA . GLN A 1 123 ? -16.693 -1.199 5.358 1.00 94.50 123 GLN A CA 1
ATOM 946 C C . GLN A 1 123 ? -17.297 -1.241 3.946 1.00 94.50 123 GLN A C 1
ATOM 948 O O . GLN A 1 123 ? -16.936 -2.105 3.148 1.00 94.50 123 GLN A O 1
ATOM 953 N N . LYS A 1 124 ? -18.128 -0.245 3.607 1.00 95.06 124 LYS A N 1
ATOM 954 C CA . LYS A 1 124 ? -18.748 -0.062 2.282 1.00 95.06 124 LYS A CA 1
ATOM 955 C C . LYS A 1 124 ? -17.758 0.069 1.115 1.00 95.06 124 LYS A C 1
ATOM 957 O O . LYS A 1 124 ? -18.163 -0.090 -0.030 1.00 95.06 124 LYS A O 1
ATOM 962 N N . PHE A 1 125 ? -16.490 0.385 1.381 1.00 97.12 125 PHE A N 1
ATOM 963 C CA . PHE A 1 125 ? -15.456 0.492 0.348 1.00 97.12 125 PHE A CA 1
ATOM 964 C C . PHE A 1 125 ? -14.825 -0.859 -0.014 1.00 97.12 125 PHE A C 1
ATOM 966 O O . PHE A 1 125 ? -14.005 -0.917 -0.925 1.00 97.12 125 PHE A O 1
ATOM 973 N N . GLY A 1 126 ? -15.204 -1.942 0.674 1.00 97.44 126 GLY A N 1
ATOM 974 C CA . GLY A 1 126 ? -14.615 -3.262 0.465 1.00 97.44 126 GLY A CA 1
ATOM 975 C C . GLY A 1 126 ? -13.166 -3.336 0.943 1.00 97.44 126 GLY A C 1
ATOM 976 O O . GLY A 1 126 ? -12.688 -2.467 1.677 1.00 97.44 126 GLY A O 1
ATOM 977 N N . TYR A 1 127 ? -12.480 -4.403 0.559 1.00 98.06 127 TYR A N 1
ATOM 978 C CA . TYR A 1 127 ? -11.088 -4.672 0.903 1.00 98.06 127 TYR A CA 1
ATOM 979 C C . TYR A 1 127 ? -10.386 -5.367 -0.260 1.00 98.06 127 TYR A C 1
ATOM 981 O O . TYR A 1 127 ? -11.042 -5.884 -1.165 1.00 98.06 127 TYR A O 1
ATOM 989 N N . LEU A 1 128 ? -9.056 -5.377 -0.225 1.00 98.38 128 LEU A N 1
ATOM 990 C CA . LEU A 1 128 ? -8.243 -6.156 -1.147 1.00 98.38 128 LEU A CA 1
ATOM 991 C C . LEU A 1 128 ? -7.754 -7.438 -0.474 1.00 98.38 128 LEU A C 1
ATOM 993 O O . LEU A 1 128 ? -7.515 -7.478 0.736 1.00 98.38 128 LEU A O 1
ATOM 997 N N . GLU A 1 129 ? -7.598 -8.483 -1.277 1.00 96.62 129 GLU A N 1
ATOM 998 C CA . GLU A 1 129 ? -6.946 -9.725 -0.872 1.00 96.62 129 GLU A CA 1
ATOM 999 C C . GLU A 1 129 ? -5.482 -9.704 -1.302 1.00 96.62 129 GLU A C 1
ATOM 1001 O O . GLU A 1 129 ? -5.143 -9.175 -2.362 1.00 96.62 129 GLU A O 1
ATOM 1006 N N . LEU A 1 130 ? -4.619 -10.294 -0.482 1.00 97.25 130 LEU A N 1
ATOM 1007 C CA . LEU A 1 130 ? -3.211 -10.483 -0.809 1.00 97.25 130 LEU A CA 1
ATOM 1008 C C . LEU A 1 130 ? -3.033 -11.816 -1.541 1.00 97.25 130 LEU A C 1
ATOM 1010 O O . LEU A 1 130 ? -3.645 -12.816 -1.160 1.00 97.25 130 LEU A O 1
ATOM 1014 N N . ASP A 1 131 ? -2.195 -11.841 -2.572 1.00 97.12 131 ASP A N 1
ATOM 1015 C CA . ASP A 1 131 ? -1.801 -13.078 -3.241 1.00 97.12 131 ASP A CA 1
ATOM 1016 C C . ASP A 1 131 ? -0.582 -13.691 -2.531 1.00 97.12 131 ASP A C 1
ATOM 1018 O O . ASP A 1 131 ? 0.494 -13.085 -2.546 1.00 97.12 131 ASP A O 1
ATOM 1022 N N . PRO A 1 132 ? -0.702 -14.888 -1.925 1.00 89.31 132 PRO A N 1
ATOM 1023 C CA . PRO A 1 132 ? 0.422 -15.535 -1.261 1.00 89.31 132 PRO A CA 1
ATOM 1024 C C . PRO A 1 132 ? 1.568 -15.923 -2.189 1.00 89.31 132 PRO A C 1
ATOM 1026 O O . PRO A 1 132 ? 2.698 -16.055 -1.724 1.00 89.31 132 PRO A O 1
ATOM 1029 N N . GLY A 1 133 ? 1.301 -16.069 -3.488 1.00 91.69 133 GLY A N 1
ATOM 1030 C CA . GLY A 1 133 ? 2.333 -16.314 -4.486 1.00 91.69 133 GLY A CA 1
ATOM 1031 C C . GLY A 1 133 ? 3.148 -15.073 -4.851 1.00 91.69 133 GLY A C 1
ATOM 1032 O O . GLY A 1 133 ? 4.185 -15.222 -5.495 1.00 91.69 133 GLY A O 1
ATOM 1033 N N . GLY A 1 134 ? 2.701 -13.875 -4.457 1.00 96.06 134 GLY A N 1
ATOM 1034 C CA . GLY A 1 134 ? 3.385 -12.628 -4.775 1.00 96.06 134 GLY A CA 1
ATOM 1035 C C . GLY A 1 134 ? 3.423 -12.299 -6.272 1.00 96.06 134 GLY A C 1
ATOM 1036 O O . GLY A 1 134 ? 2.699 -12.874 -7.089 1.00 96.06 134 GLY A O 1
ATOM 1037 N N . ALA A 1 135 ? 4.268 -11.338 -6.637 1.00 97.94 135 ALA A N 1
ATOM 1038 C CA . ALA A 1 135 ? 4.456 -10.916 -8.021 1.00 97.94 135 ALA A CA 1
ATOM 1039 C C . ALA A 1 135 ? 5.284 -11.922 -8.829 1.00 97.94 135 ALA A C 1
ATOM 1041 O O . ALA A 1 135 ? 6.241 -12.513 -8.324 1.00 97.94 135 ALA A O 1
ATOM 1042 N N . LYS A 1 136 ? 4.956 -12.055 -10.119 1.00 97.19 136 LYS A N 1
ATOM 1043 C CA . LYS A 1 136 ? 5.702 -12.868 -11.093 1.00 97.19 136 LYS A CA 1
ATOM 1044 C C . LYS A 1 136 ? 6.120 -12.022 -12.302 1.00 97.19 136 LYS A C 1
ATOM 1046 O O . LYS A 1 136 ? 5.342 -11.163 -12.724 1.00 97.19 136 LYS A O 1
ATOM 1051 N N . PRO A 1 137 ? 7.302 -12.257 -12.905 1.00 97.62 137 PRO A N 1
ATOM 1052 C CA . PRO A 1 137 ? 7.707 -11.562 -14.127 1.00 97.62 137 PRO A CA 1
ATOM 1053 C C . PRO A 1 137 ? 6.673 -11.711 -15.253 1.00 97.62 137 PRO A C 1
ATOM 1055 O O . PRO A 1 137 ? 6.104 -12.782 -15.450 1.00 97.62 137 PRO A O 1
ATOM 1058 N N . GLY A 1 138 ? 6.422 -10.630 -15.992 1.00 97.56 138 GLY A N 1
ATOM 1059 C CA . GLY A 1 138 ? 5.487 -10.585 -17.120 1.00 97.56 138 GLY A CA 1
ATOM 1060 C C . GLY A 1 138 ? 4.001 -10.493 -16.748 1.00 97.56 138 GLY A C 1
ATOM 1061 O O . GLY A 1 138 ? 3.178 -10.236 -17.635 1.00 97.56 138 GLY A O 1
ATOM 1062 N N . GLN A 1 139 ? 3.645 -10.659 -15.469 1.00 97.50 139 GLN A N 1
ATOM 1063 C CA . GLN A 1 139 ? 2.265 -10.577 -14.986 1.00 97.50 139 GLN A CA 1
ATOM 1064 C C . GLN A 1 139 ? 1.672 -9.191 -15.263 1.00 97.50 139 GLN A C 1
ATOM 1066 O O . GLN A 1 139 ? 2.325 -8.179 -15.004 1.00 97.50 139 GLN A O 1
ATOM 1071 N N . GLN A 1 140 ? 0.445 -9.148 -15.793 1.00 98.56 140 GLN A N 1
ATOM 1072 C CA . GLN A 1 140 ? -0.270 -7.889 -16.013 1.00 98.56 140 GLN A CA 1
ATOM 1073 C C . GLN A 1 140 ? -0.729 -7.301 -14.687 1.00 98.56 140 GLN A C 1
ATOM 1075 O O . GLN A 1 140 ? -1.213 -8.024 -13.808 1.00 98.56 140 GLN A O 1
ATOM 1080 N N . ILE A 1 141 ? -0.600 -5.985 -14.562 1.00 98.75 141 ILE A N 1
ATOM 1081 C CA . ILE A 1 141 ? -0.893 -5.267 -13.327 1.00 98.75 141 ILE A CA 1
ATOM 1082 C C . ILE A 1 141 ? -1.743 -4.032 -13.566 1.00 98.75 141 ILE A C 1
ATOM 1084 O O . ILE A 1 141 ? -1.819 -3.502 -14.671 1.00 98.75 141 ILE A O 1
ATOM 1088 N N . TYR A 1 142 ? -2.340 -3.549 -12.486 1.00 98.69 142 TYR A N 1
ATOM 1089 C CA . TYR A 1 142 ? -2.804 -2.181 -12.385 1.00 98.69 142 TYR A CA 1
ATOM 1090 C C . TYR A 1 142 ? -2.501 -1.610 -11.002 1.00 98.69 142 TYR A C 1
ATOM 1092 O O . TYR A 1 142 ? -2.443 -2.341 -10.010 1.00 98.69 142 TYR A O 1
ATOM 1100 N N . ILE A 1 143 ? -2.294 -0.294 -10.941 1.00 98.75 143 ILE A N 1
ATOM 1101 C CA . ILE A 1 143 ? -1.874 0.398 -9.717 1.00 98.75 143 ILE A CA 1
ATOM 1102 C C . ILE A 1 143 ? -2.815 1.578 -9.450 1.00 98.75 143 ILE A C 1
ATOM 1104 O O . ILE A 1 143 ? -2.579 2.674 -9.971 1.00 98.75 143 ILE A O 1
ATOM 1108 N N . PRO A 1 144 ? -3.890 1.388 -8.662 1.00 98.25 144 PRO A N 1
ATOM 1109 C CA . PRO A 1 144 ? -4.642 2.508 -8.111 1.00 98.25 144 PRO A CA 1
ATOM 1110 C C . PRO A 1 144 ? -3.783 3.247 -7.076 1.00 98.25 144 PRO A C 1
ATOM 1112 O O . PRO A 1 144 ? -3.280 2.643 -6.130 1.00 98.25 144 PRO A O 1
ATOM 1115 N N . GLN A 1 145 ? -3.632 4.556 -7.239 1.00 97.31 145 GLN A N 1
ATOM 1116 C CA . GLN A 1 145 ? -2.712 5.370 -6.444 1.00 97.31 145 GLN A CA 1
ATOM 1117 C C . GLN A 1 145 ? -3.268 6.774 -6.187 1.00 97.31 145 GLN A C 1
ATOM 1119 O O . GLN A 1 145 ? -4.125 7.262 -6.922 1.00 97.31 145 GLN A O 1
ATOM 1124 N N . TYR A 1 146 ? -2.733 7.451 -5.172 1.00 95.19 146 TYR A N 1
ATOM 1125 C CA . TYR A 1 146 ? -2.891 8.894 -4.955 1.00 95.19 146 TYR A CA 1
ATOM 1126 C C . TYR A 1 146 ? -1.585 9.638 -5.275 1.00 95.19 146 TYR A C 1
ATOM 1128 O O . TYR A 1 146 ? -1.101 10.468 -4.502 1.00 95.19 146 TYR A O 1
ATOM 1136 N N . GLY A 1 147 ? -0.990 9.314 -6.425 1.00 86.00 147 GLY A N 1
ATOM 1137 C CA . GLY A 1 147 ? 0.152 10.045 -6.964 1.00 86.00 147 GLY A CA 1
ATOM 1138 C C . GLY A 1 147 ? -0.267 11.425 -7.474 1.00 86.00 147 GLY A C 1
ATOM 1139 O O . GLY A 1 147 ? -1.319 11.577 -8.094 1.00 86.00 147 GLY A O 1
ATOM 1140 N N . LYS A 1 148 ? 0.563 12.441 -7.231 1.00 81.81 148 LYS A N 1
ATOM 1141 C CA . LYS A 1 148 ? 0.355 13.804 -7.744 1.00 81.81 148 LYS A CA 1
ATOM 1142 C C . LYS A 1 148 ? 0.230 13.825 -9.273 1.00 81.81 148 LYS A C 1
ATOM 1144 O O . LYS A 1 148 ? 1.072 13.239 -9.965 1.00 81.81 148 LYS A O 1
ATOM 1149 N N . ILE A 1 149 ? -0.759 14.565 -9.776 1.00 71.50 149 ILE A N 1
ATOM 1150 C CA . ILE A 1 149 ? -0.851 15.026 -11.169 1.00 71.50 149 ILE A CA 1
ATOM 1151 C C . ILE A 1 149 ? -0.943 16.551 -11.120 1.00 71.50 149 ILE A C 1
ATOM 1153 O O . ILE A 1 149 ? -1.898 17.110 -10.582 1.00 71.50 149 ILE A O 1
ATOM 1157 N N . GLY A 1 150 ? 0.080 17.241 -11.627 1.00 72.88 150 GLY A N 1
ATOM 1158 C CA . GLY A 1 150 ? 0.191 18.691 -11.468 1.00 72.88 150 GLY A CA 1
ATOM 1159 C C . GLY A 1 150 ? 0.190 19.107 -9.989 1.00 72.88 150 GLY A C 1
ATOM 1160 O O . GLY A 1 150 ? 1.022 18.646 -9.204 1.00 72.88 150 GLY A O 1
ATOM 1161 N N . LYS A 1 151 ? -0.742 19.993 -9.609 1.00 69.94 151 LYS A N 1
ATOM 1162 C CA . LYS A 1 151 ? -0.915 20.467 -8.221 1.00 69.94 151 LYS A CA 1
ATOM 1163 C C . LYS A 1 151 ? -1.885 19.610 -7.401 1.00 69.94 151 LYS A C 1
ATOM 1165 O O . LYS A 1 151 ? -1.919 19.757 -6.178 1.00 69.94 151 LYS A O 1
ATOM 1170 N N . ASP A 1 152 ? -2.627 18.716 -8.048 1.00 74.44 152 ASP A N 1
ATOM 1171 C CA . ASP A 1 152 ? -3.726 17.986 -7.432 1.00 74.44 152 ASP A CA 1
ATOM 1172 C C . ASP A 1 152 ? -3.313 16.576 -7.005 1.00 74.44 152 ASP A C 1
ATOM 1174 O O . ASP A 1 152 ? -2.449 15.925 -7.601 1.00 74.44 152 ASP A O 1
ATOM 1178 N N . ILE A 1 153 ? -3.959 16.094 -5.942 1.00 79.50 153 ILE A N 1
ATOM 1179 C CA . ILE A 1 153 ? -3.830 14.716 -5.472 1.00 79.50 153 ILE A CA 1
ATOM 1180 C C . ILE A 1 153 ? -5.189 14.052 -5.610 1.00 79.50 153 ILE A C 1
ATOM 1182 O O . ILE A 1 153 ? -6.081 14.238 -4.782 1.00 79.50 153 ILE A O 1
ATOM 1186 N N . LEU A 1 154 ? -5.324 13.280 -6.680 1.00 84.00 154 LEU A N 1
ATOM 1187 C CA . LEU A 1 154 ? -6.532 12.558 -7.048 1.00 84.00 154 LEU A CA 1
ATOM 1188 C C . LEU A 1 154 ? -6.214 11.070 -7.157 1.00 84.00 154 LEU A C 1
ATOM 1190 O O . LEU A 1 154 ? -5.061 10.685 -7.342 1.00 84.00 154 LEU A O 1
ATOM 1194 N N . LYS A 1 155 ? -7.250 10.233 -7.065 1.00 91.62 155 LYS A N 1
ATOM 1195 C CA . LYS A 1 155 ? -7.097 8.808 -7.353 1.00 91.62 155 LYS A CA 1
ATOM 1196 C C . LYS A 1 155 ? -6.861 8.617 -8.850 1.00 91.62 155 LYS A C 1
ATOM 1198 O O . LYS A 1 155 ? -7.713 8.979 -9.669 1.00 91.62 155 LYS A O 1
ATOM 1203 N N . THR A 1 156 ? -5.724 8.027 -9.180 1.00 94.19 156 THR A N 1
ATOM 1204 C CA . THR A 1 156 ? -5.276 7.747 -10.543 1.00 94.19 156 THR A CA 1
ATOM 1205 C C . THR A 1 156 ? -4.861 6.287 -10.662 1.00 94.19 156 THR A C 1
ATOM 1207 O O . THR A 1 156 ? -4.738 5.579 -9.662 1.00 94.19 156 THR A O 1
ATOM 1210 N N . PHE A 1 157 ? -4.716 5.811 -11.892 1.00 95.75 157 PHE A N 1
ATOM 1211 C CA . PHE A 1 157 ? -4.456 4.413 -12.192 1.00 95.75 157 PHE A CA 1
ATOM 1212 C C . PHE A 1 157 ? -3.379 4.307 -13.254 1.00 95.75 157 PHE A C 1
ATOM 1214 O O . PHE A 1 157 ? -3.557 4.840 -14.346 1.00 95.75 157 PHE A O 1
ATOM 1221 N N . ALA A 1 158 ? -2.330 3.545 -12.971 1.00 97.19 158 ALA A N 1
ATOM 1222 C CA . ALA A 1 158 ? -1.509 2.985 -14.034 1.00 97.19 158 ALA A CA 1
ATOM 1223 C C . ALA A 1 158 ? -2.179 1.691 -14.513 1.00 97.19 158 ALA A C 1
ATOM 1225 O O . ALA A 1 158 ? -2.302 0.742 -13.732 1.00 97.19 158 ALA A O 1
ATOM 1226 N N . LEU A 1 159 ? -2.694 1.697 -15.746 1.00 95.88 159 LEU A N 1
ATOM 1227 C CA . LEU A 1 159 ? -3.232 0.509 -16.432 1.00 95.88 159 LEU A CA 1
ATOM 1228 C C . LEU A 1 159 ? -2.361 0.101 -17.622 1.00 95.88 159 LEU A C 1
ATOM 1230 O O . LEU A 1 159 ? -2.324 -1.073 -17.997 1.00 95.88 159 LEU A O 1
ATOM 1234 N N . THR A 1 160 ? -1.722 1.088 -18.238 1.00 95.69 160 THR A N 1
ATOM 1235 C CA . THR A 1 160 ? -0.879 0.948 -19.413 1.00 95.69 160 THR A CA 1
ATOM 1236 C C . THR A 1 160 ? 0.530 1.451 -19.118 1.00 95.69 160 THR A C 1
ATOM 1238 O O . THR A 1 160 ? 0.821 1.993 -18.052 1.00 95.69 160 THR A O 1
ATOM 1241 N N . ASP A 1 161 ? 1.444 1.125 -20.014 1.00 94.38 161 ASP A N 1
ATOM 1242 C CA . ASP A 1 161 ? 2.858 1.451 -19.954 1.00 94.38 161 ASP A CA 1
ATOM 1243 C C . ASP A 1 161 ? 3.331 1.681 -21.390 1.00 94.38 161 ASP A C 1
ATOM 1245 O O . ASP A 1 161 ? 3.016 0.892 -22.282 1.00 94.38 161 ASP A O 1
ATOM 1249 N N . ASP A 1 162 ? 4.059 2.763 -21.620 1.00 94.62 162 ASP A N 1
ATOM 1250 C CA . ASP A 1 162 ? 4.614 3.156 -22.909 1.00 94.62 162 ASP A CA 1
ATOM 1251 C C . ASP A 1 162 ? 6.134 3.381 -22.854 1.00 94.62 162 ASP A C 1
ATOM 1253 O O . ASP A 1 162 ? 6.717 3.893 -23.810 1.00 94.62 162 ASP A O 1
ATOM 1257 N N . ALA A 1 163 ? 6.817 2.902 -21.807 1.00 91.62 163 ALA A N 1
ATOM 1258 C CA . ALA A 1 163 ? 8.269 3.021 -21.640 1.00 91.62 163 ALA A CA 1
ATOM 1259 C C . ALA A 1 163 ? 9.085 2.395 -22.790 1.00 91.62 163 ALA A C 1
ATOM 1261 O O . ALA A 1 163 ? 10.266 2.692 -22.960 1.00 91.62 163 ALA A O 1
ATOM 1262 N N . ARG A 1 164 ? 8.465 1.523 -23.600 1.00 89.06 164 ARG A N 1
ATOM 1263 C CA . ARG A 1 164 ? 9.056 0.919 -24.811 1.00 89.06 164 ARG A CA 1
ATOM 1264 C C . ARG A 1 164 ? 8.601 1.585 -26.119 1.00 89.06 164 ARG A C 1
ATOM 1266 O O . ARG A 1 164 ? 8.733 0.991 -27.185 1.00 89.06 164 ARG A O 1
ATOM 1273 N N . GLY A 1 165 ? 8.041 2.792 -26.047 1.00 87.94 165 GLY A N 1
ATOM 1274 C CA . GLY A 1 165 ? 7.633 3.606 -27.197 1.00 87.94 165 GLY A CA 1
ATOM 1275 C C . GLY A 1 165 ? 6.258 3.274 -27.788 1.00 87.94 165 GLY A C 1
ATOM 1276 O O . GLY A 1 165 ? 5.865 3.884 -28.780 1.00 87.94 165 GLY A O 1
ATOM 1277 N N . ARG A 1 166 ? 5.518 2.315 -27.216 1.00 90.06 166 ARG A N 1
ATOM 1278 C CA . ARG A 1 166 ? 4.125 2.003 -27.577 1.00 90.06 166 ARG A CA 1
ATOM 1279 C C . ARG A 1 166 ? 3.329 1.664 -26.327 1.00 90.06 166 ARG A C 1
ATOM 1281 O O . ARG A 1 166 ? 3.826 0.916 -25.490 1.00 90.06 166 ARG A O 1
ATOM 1288 N N . GLU A 1 167 ? 2.099 2.166 -26.253 1.00 93.69 167 GLU A N 1
ATOM 1289 C CA . GLU A 1 167 ? 1.186 1.867 -25.152 1.00 93.69 167 GLU A CA 1
ATOM 1290 C C . GLU A 1 167 ? 0.795 0.380 -25.160 1.00 93.69 167 GLU A C 1
ATOM 1292 O O . GLU A 1 167 ? 0.330 -0.167 -26.163 1.00 93.69 167 GLU A O 1
ATOM 1297 N N . GLN A 1 168 ? 0.994 -0.280 -24.026 1.00 95.50 168 GLN A N 1
ATOM 1298 C CA . GLN A 1 168 ? 0.669 -1.685 -23.784 1.00 95.50 168 GLN A CA 1
ATOM 1299 C C . GLN A 1 168 ? 0.172 -1.855 -22.342 1.00 95.50 168 GLN A C 1
ATOM 1301 O O . GLN A 1 168 ? 0.406 -0.974 -21.519 1.00 95.50 168 GLN A O 1
ATOM 1306 N N . PRO A 1 169 ? -0.503 -2.963 -21.981 1.00 97.19 169 PRO A N 1
ATOM 1307 C CA . PRO A 1 169 ? -0.866 -3.216 -20.588 1.00 97.19 169 PRO A CA 1
ATOM 1308 C C . PRO A 1 169 ? 0.362 -3.181 -19.672 1.00 97.19 169 PRO A C 1
ATOM 1310 O O . PRO A 1 169 ? 1.390 -3.779 -20.004 1.00 97.19 169 PRO A O 1
ATOM 1313 N N . SER A 1 170 ? 0.243 -2.526 -18.514 1.00 97.94 170 SER A N 1
ATOM 1314 C CA . SER A 1 170 ? 1.304 -2.499 -17.506 1.00 97.94 170 SER A CA 1
ATOM 1315 C C . SER A 1 170 ? 1.664 -3.914 -17.051 1.00 97.94 170 SER A C 1
ATOM 1317 O O . SER A 1 170 ? 0.784 -4.757 -16.839 1.00 97.94 170 SER A O 1
ATOM 1319 N N . ARG A 1 171 ? 2.959 -4.182 -16.853 1.00 98.38 171 ARG A N 1
ATOM 1320 C CA . ARG A 1 171 ? 3.460 -5.497 -16.429 1.00 98.38 171 ARG A CA 1
ATOM 1321 C C . ARG A 1 171 ? 4.559 -5.392 -15.385 1.00 98.38 171 ARG A C 1
ATOM 1323 O O . ARG A 1 171 ? 5.268 -4.393 -15.303 1.00 98.38 171 ARG A O 1
ATOM 1330 N N . ILE A 1 172 ? 4.731 -6.473 -14.630 1.00 98.44 172 ILE A N 1
ATOM 1331 C CA . ILE A 1 172 ? 5.942 -6.700 -13.841 1.00 98.44 172 ILE A CA 1
ATOM 1332 C C . ILE A 1 172 ? 7.108 -6.979 -14.793 1.00 98.44 172 ILE A C 1
ATOM 1334 O O . ILE A 1 172 ? 7.067 -7.936 -15.567 1.00 98.44 172 ILE A O 1
ATOM 1338 N N . ASN A 1 173 ? 8.164 -6.173 -14.715 1.00 96.50 173 ASN A N 1
ATOM 1339 C CA . ASN A 1 173 ? 9.359 -6.333 -15.541 1.00 96.50 173 ASN A CA 1
ATOM 1340 C C . ASN A 1 173 ? 10.299 -7.384 -14.953 1.00 96.50 173 ASN A C 1
ATOM 1342 O O . ASN A 1 173 ? 10.798 -8.244 -15.678 1.00 96.50 173 ASN A O 1
ATOM 1346 N N . ARG A 1 174 ? 10.555 -7.306 -13.643 1.00 96.75 174 ARG A N 1
ATOM 1347 C CA . ARG A 1 174 ? 11.464 -8.211 -12.931 1.00 96.75 174 ARG A CA 1
ATOM 1348 C C . ARG A 1 174 ? 10.974 -8.487 -11.519 1.00 96.75 174 ARG A C 1
ATOM 1350 O O . ARG A 1 174 ? 10.344 -7.634 -10.896 1.00 96.75 174 ARG A O 1
ATOM 1357 N N . VAL A 1 175 ? 11.307 -9.679 -11.040 1.00 96.38 175 VAL A N 1
ATOM 1358 C CA . VAL A 1 175 ? 11.148 -10.096 -9.648 1.00 96.38 175 VAL A CA 1
ATOM 1359 C C . VAL A 1 175 ? 12.446 -10.770 -9.229 1.00 96.38 175 VAL A C 1
ATOM 1361 O O . VAL A 1 175 ? 12.909 -11.679 -9.917 1.00 96.38 175 VAL A O 1
ATOM 1364 N N . TYR A 1 176 ? 13.026 -10.309 -8.131 1.00 91.69 176 TYR A N 1
ATOM 1365 C CA . TYR A 1 176 ? 14.208 -10.884 -7.503 1.00 91.69 176 TYR A CA 1
ATOM 1366 C C . TYR A 1 176 ? 13.771 -11.751 -6.326 1.00 91.69 176 TYR A C 1
ATOM 1368 O O . TYR A 1 176 ? 12.770 -11.450 -5.671 1.00 91.69 176 TYR A O 1
ATOM 1376 N N . ARG A 1 177 ? 14.503 -12.831 -6.046 1.00 85.88 177 ARG A N 1
ATOM 1377 C CA . ARG A 1 177 ? 14.330 -13.541 -4.776 1.00 85.88 177 ARG A CA 1
ATOM 1378 C C . ARG A 1 177 ? 15.057 -12.761 -3.691 1.00 85.88 177 ARG A C 1
ATOM 1380 O O . ARG A 1 177 ? 16.093 -12.158 -3.958 1.00 85.88 177 ARG A O 1
ATOM 1387 N N . ASP A 1 178 ? 14.568 -12.838 -2.461 1.00 78.19 178 ASP A N 1
ATOM 1388 C CA . ASP A 1 178 ? 15.221 -12.169 -1.328 1.00 78.19 178 ASP A CA 1
ATOM 1389 C C . ASP A 1 178 ? 16.650 -12.701 -1.100 1.00 78.19 178 ASP A C 1
ATOM 1391 O O . ASP A 1 178 ? 17.527 -11.952 -0.685 1.00 78.19 178 ASP A O 1
ATOM 1395 N N . SER A 1 179 ? 16.924 -13.962 -1.464 1.00 81.81 179 SER A N 1
ATOM 1396 C CA . SER A 1 179 ? 18.273 -14.554 -1.454 1.00 81.81 179 SER A CA 1
ATOM 1397 C C . SER A 1 179 ? 19.252 -13.913 -2.439 1.00 81.81 179 SER A C 1
ATOM 1399 O O . SER A 1 179 ? 20.460 -14.041 -2.262 1.00 81.81 179 SER A O 1
ATOM 1401 N N . ASP A 1 180 ? 18.741 -13.265 -3.487 1.00 86.94 180 ASP A N 1
ATOM 1402 C CA . ASP A 1 180 ? 19.543 -12.675 -4.564 1.00 86.94 180 ASP A CA 1
ATOM 1403 C C . ASP A 1 180 ? 19.861 -11.196 -4.284 1.00 86.94 180 ASP A C 1
ATOM 1405 O O . ASP A 1 180 ? 20.533 -10.532 -5.074 1.00 86.94 180 ASP A O 1
ATOM 1409 N N . LEU A 1 181 ? 19.349 -10.663 -3.173 1.00 81.06 181 LEU A N 1
ATOM 1410 C CA . LEU A 1 181 ? 19.456 -9.268 -2.780 1.00 81.06 1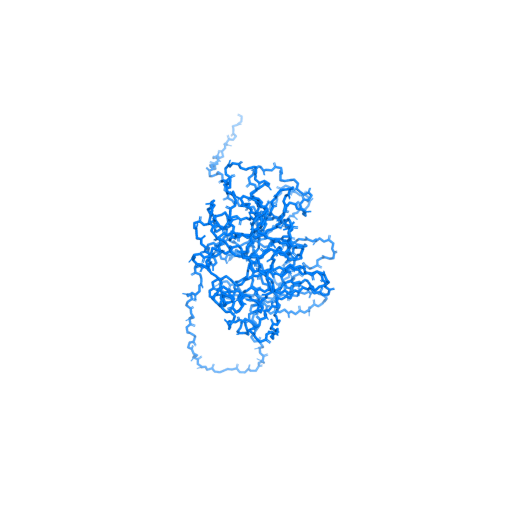81 LEU A CA 1
ATOM 1411 C C . LEU A 1 181 ? 20.140 -9.162 -1.422 1.00 81.06 181 LEU A C 1
ATOM 1413 O O . LEU A 1 181 ? 19.904 -9.965 -0.517 1.00 81.06 181 LEU A O 1
ATOM 1417 N N . ALA A 1 182 ? 20.939 -8.111 -1.244 1.00 80.19 182 ALA A N 1
ATOM 1418 C CA . ALA A 1 182 ? 21.370 -7.752 0.097 1.00 80.19 182 ALA A CA 1
ATOM 1419 C C . ALA A 1 182 ? 20.124 -7.436 0.952 1.00 80.19 182 ALA A C 1
ATOM 1421 O O . ALA A 1 182 ? 19.172 -6.859 0.422 1.00 80.19 182 ALA A O 1
ATOM 1422 N N . PRO A 1 183 ? 20.120 -7.730 2.267 1.00 75.50 183 PRO A N 1
ATOM 1423 C CA . PRO A 1 183 ? 18.965 -7.485 3.140 1.00 75.50 183 PRO A CA 1
ATOM 1424 C C . PRO A 1 183 ? 18.377 -6.071 3.027 1.00 75.50 183 PRO A C 1
ATOM 1426 O O . PRO A 1 183 ? 17.161 -5.883 3.044 1.00 75.50 183 PRO A O 1
ATOM 1429 N N . ARG A 1 184 ? 19.248 -5.072 2.830 1.00 74.19 184 ARG A N 1
ATOM 1430 C CA . ARG A 1 184 ? 18.888 -3.661 2.603 1.00 74.19 184 ARG A CA 1
ATOM 1431 C C . ARG A 1 184 ? 18.079 -3.391 1.337 1.00 74.19 184 ARG A C 1
ATOM 1433 O O . ARG A 1 184 ? 17.360 -2.402 1.288 1.00 74.19 184 ARG A O 1
ATOM 1440 N N . ASP A 1 185 ? 18.164 -4.271 0.350 1.00 82.25 185 ASP A N 1
ATOM 1441 C CA . ASP A 1 185 ? 17.574 -4.101 -0.974 1.00 82.25 185 ASP A CA 1
ATOM 1442 C C . ASP A 1 185 ? 16.291 -4.932 -1.149 1.00 82.25 185 ASP A C 1
ATOM 1444 O O . ASP A 1 185 ? 15.663 -4.857 -2.203 1.00 82.25 185 ASP A O 1
ATOM 1448 N N . HIS A 1 186 ? 15.852 -5.684 -0.127 1.00 82.56 186 HIS A N 1
ATOM 1449 C CA . HIS A 1 186 ? 14.657 -6.550 -0.185 1.00 82.56 186 HIS A CA 1
ATOM 1450 C C . HIS A 1 186 ? 13.372 -5.797 -0.564 1.00 82.56 186 HIS A C 1
ATOM 1452 O O . HIS A 1 186 ? 12.524 -6.330 -1.275 1.00 82.56 186 HIS A O 1
ATOM 1458 N N . HIS A 1 187 ? 13.256 -4.520 -0.204 1.00 81.00 187 HIS A N 1
ATOM 1459 C CA . HIS A 1 187 ? 12.147 -3.650 -0.599 1.00 81.00 187 HIS A CA 1
ATOM 1460 C C . HIS A 1 187 ? 12.111 -3.373 -2.112 1.00 81.00 187 HIS A C 1
ATOM 1462 O O . HIS A 1 187 ? 11.122 -2.874 -2.630 1.00 81.00 187 HIS A O 1
ATOM 1468 N N . THR A 1 188 ? 13.169 -3.683 -2.857 1.00 86.56 188 THR A N 1
ATOM 1469 C CA . THR A 1 188 ? 13.267 -3.413 -4.301 1.00 86.56 188 THR A CA 1
ATOM 1470 C C . THR A 1 188 ? 13.033 -4.652 -5.166 1.00 86.56 188 THR A C 1
ATOM 1472 O O . THR A 1 188 ? 13.246 -4.617 -6.381 1.00 86.56 188 THR A O 1
ATOM 1475 N N . ASN A 1 189 ? 12.600 -5.757 -4.553 1.00 91.31 189 ASN A N 1
ATOM 1476 C CA . ASN A 1 189 ? 12.559 -7.072 -5.184 1.00 91.31 189 ASN A CA 1
ATOM 1477 C C . ASN A 1 189 ? 11.502 -7.226 -6.294 1.00 91.31 189 ASN A C 1
ATOM 1479 O O . ASN A 1 189 ? 11.505 -8.240 -6.988 1.00 91.31 189 ASN A O 1
ATOM 1483 N N . VAL A 1 190 ? 10.647 -6.229 -6.535 1.00 98.00 190 VAL A N 1
ATOM 1484 C CA . VAL A 1 190 ? 9.739 -6.161 -7.688 1.00 98.00 190 VAL A CA 1
ATOM 1485 C C . VAL A 1 190 ? 9.971 -4.868 -8.462 1.00 98.00 190 VAL A C 1
ATOM 1487 O O . VAL A 1 190 ? 9.990 -3.787 -7.879 1.00 98.00 190 VAL A O 1
ATOM 1490 N N . GLN A 1 191 ? 10.090 -4.968 -9.788 1.00 97.25 191 GLN A N 1
ATOM 1491 C CA . GLN A 1 191 ? 10.342 -3.830 -10.678 1.00 97.25 191 GLN A CA 1
ATOM 1492 C C . GLN A 1 191 ? 9.358 -3.780 -11.847 1.00 97.25 191 GLN A C 1
ATOM 1494 O O . GLN A 1 191 ? 9.020 -4.812 -12.433 1.00 97.25 191 GLN A O 1
ATOM 1499 N N . TYR A 1 192 ? 8.940 -2.573 -12.225 1.00 98.19 192 TYR A N 1
ATOM 1500 C CA . TYR A 1 192 ? 8.064 -2.293 -13.369 1.00 98.19 192 TYR A CA 1
ATOM 1501 C C . TYR A 1 192 ? 8.237 -0.852 -13.862 1.00 98.19 192 TYR A C 1
ATOM 1503 O O . TYR A 1 192 ? 8.892 -0.031 -13.225 1.00 98.19 192 TYR A O 1
ATOM 1511 N N . THR A 1 193 ? 7.636 -0.546 -15.006 1.00 97.44 193 THR A N 1
ATOM 1512 C CA . THR A 1 193 ? 7.667 0.780 -15.648 1.00 97.44 193 THR A CA 1
ATOM 1513 C C . THR A 1 193 ? 6.288 1.438 -15.728 1.00 97.44 193 THR A C 1
ATOM 1515 O O . THR A 1 193 ? 6.154 2.522 -16.271 1.00 97.44 193 THR A O 1
ATOM 1518 N N . ALA A 1 194 ? 5.267 0.838 -15.108 1.00 97.38 194 ALA A N 1
ATOM 1519 C CA . ALA A 1 194 ? 3.958 1.462 -14.930 1.00 97.38 194 ALA A CA 1
ATOM 1520 C C . ALA A 1 194 ? 4.073 2.765 -14.123 1.00 97.38 194 ALA A C 1
ATOM 1522 O O . ALA A 1 194 ? 4.695 2.760 -13.057 1.00 97.38 194 ALA A O 1
ATOM 1523 N N . ASP A 1 195 ? 3.454 3.845 -14.596 1.00 96.25 195 ASP A N 1
ATOM 1524 C CA . ASP A 1 195 ? 3.668 5.194 -14.074 1.00 96.25 195 ASP A CA 1
ATOM 1525 C C . ASP A 1 195 ? 3.242 5.396 -12.618 1.00 96.25 195 ASP A C 1
ATOM 1527 O O . ASP A 1 195 ? 2.137 5.057 -12.184 1.00 96.25 195 ASP A O 1
ATOM 1531 N N . THR A 1 196 ? 4.106 6.056 -11.850 1.00 94.81 196 THR A N 1
ATOM 1532 C CA . THR A 1 196 ? 3.815 6.504 -10.484 1.00 94.81 196 THR A CA 1
ATOM 1533 C C . THR A 1 196 ? 4.451 7.863 -10.212 1.00 94.81 196 THR A C 1
ATOM 1535 O O . THR A 1 196 ? 5.418 8.272 -10.857 1.00 94.81 196 THR A O 1
ATOM 1538 N N . SER A 1 197 ? 3.966 8.585 -9.208 1.00 91.06 197 SER A N 1
ATOM 1539 C CA . SER A 1 197 ? 4.575 9.854 -8.792 1.00 91.06 197 SER A CA 1
ATOM 1540 C C . SER A 1 197 ? 4.536 10.022 -7.276 1.00 91.06 197 SER A C 1
ATOM 1542 O O . SER A 1 197 ? 4.018 9.166 -6.557 1.00 91.06 197 SER A O 1
ATOM 1544 N N . GLY A 1 198 ? 5.092 11.124 -6.763 1.00 89.38 198 GLY A N 1
ATOM 1545 C CA . GLY A 1 198 ? 5.049 11.426 -5.331 1.00 89.38 198 GLY A CA 1
ATOM 1546 C C . GLY A 1 198 ? 3.623 11.308 -4.776 1.00 89.38 198 GLY A C 1
ATOM 1547 O O . GLY A 1 198 ? 2.703 11.942 -5.291 1.00 89.38 198 GLY A O 1
ATOM 1548 N N . GLY A 1 199 ? 3.461 10.487 -3.739 1.00 91.56 199 GLY A N 1
ATOM 1549 C CA . GLY A 1 199 ? 2.170 10.105 -3.154 1.00 91.56 199 GLY A CA 1
ATOM 1550 C C . GLY A 1 199 ? 1.667 8.711 -3.545 1.00 91.56 199 GLY A C 1
ATOM 1551 O O . GLY A 1 199 ? 0.760 8.179 -2.906 1.00 91.56 199 GLY A O 1
ATOM 1552 N N . ALA A 1 200 ? 2.301 8.065 -4.523 1.00 96.25 200 ALA A N 1
ATOM 1553 C CA . ALA A 1 200 ? 2.031 6.670 -4.846 1.00 96.25 200 ALA A CA 1
ATOM 1554 C C . ALA A 1 200 ? 2.596 5.685 -3.811 1.00 96.25 200 ALA A C 1
ATOM 1556 O O . ALA A 1 200 ? 2.167 4.535 -3.807 1.00 96.25 200 ALA A O 1
ATOM 1557 N N . SER A 1 201 ? 3.522 6.091 -2.935 1.00 95.25 201 SER A N 1
ATOM 1558 C CA . SER A 1 201 ? 4.029 5.246 -1.844 1.00 95.25 201 SER A CA 1
ATOM 1559 C C . SER A 1 201 ? 2.882 4.560 -1.098 1.00 95.25 201 SER A C 1
ATOM 1561 O O . SER A 1 201 ? 1.933 5.221 -0.680 1.00 95.25 201 SER A O 1
ATOM 1563 N N . GLY A 1 202 ? 2.947 3.240 -0.979 1.00 97.62 202 GLY A N 1
ATOM 1564 C CA . GLY A 1 202 ? 1.964 2.396 -0.316 1.00 97.62 202 GLY A CA 1
ATOM 1565 C C . GLY A 1 202 ? 0.825 1.956 -1.232 1.00 97.62 202 GLY A C 1
ATOM 1566 O O . GLY A 1 202 ? -0.135 1.347 -0.762 1.00 97.62 202 GLY A O 1
ATOM 1567 N N . SER A 1 203 ? 0.903 2.256 -2.534 1.00 98.81 203 SER A N 1
ATOM 1568 C CA . SER A 1 203 ? -0.090 1.790 -3.503 1.00 98.81 203 SER A CA 1
ATOM 1569 C C . SER A 1 203 ? -0.010 0.274 -3.671 1.00 98.81 203 SER A C 1
ATOM 1571 O O . SER A 1 203 ? 1.093 -0.273 -3.797 1.00 98.81 203 SER A O 1
ATOM 1573 N N . PRO A 1 204 ? -1.159 -0.418 -3.723 1.00 98.88 204 PRO A N 1
ATOM 1574 C CA . PRO A 1 204 ? -1.176 -1.829 -4.054 1.00 98.88 204 PRO A CA 1
ATOM 1575 C C . PRO A 1 204 ? -0.847 -2.008 -5.538 1.00 98.88 204 PRO A C 1
ATOM 1577 O O . PRO A 1 204 ? -1.465 -1.389 -6.407 1.00 98.88 204 PRO A O 1
ATOM 1580 N N . VAL A 1 205 ? 0.101 -2.891 -5.832 1.00 98.88 205 VAL A N 1
ATOM 1581 C CA . VAL A 1 205 ? 0.302 -3.426 -7.180 1.00 98.88 205 VAL A CA 1
ATOM 1582 C C . VAL A 1 205 ? -0.596 -4.646 -7.302 1.00 98.88 205 VAL A C 1
ATOM 1584 O O . VAL A 1 205 ? -0.402 -5.633 -6.589 1.00 98.88 205 VAL A O 1
ATOM 1587 N N . ILE A 1 206 ? -1.612 -4.562 -8.158 1.00 98.88 206 ILE A N 1
ATOM 1588 C CA . ILE A 1 206 ? -2.685 -5.554 -8.228 1.00 98.88 206 ILE A CA 1
ATOM 1589 C C . ILE A 1 206 ? -2.567 -6.342 -9.527 1.00 98.88 206 ILE A C 1
ATOM 1591 O O . ILE A 1 206 ? -2.413 -5.749 -10.592 1.00 98.88 206 ILE A O 1
ATOM 1595 N N . SER A 1 207 ? -2.667 -7.670 -9.455 1.00 98.62 207 SER A N 1
ATOM 1596 C CA . SER A 1 207 ? -2.758 -8.502 -10.655 1.00 98.62 207 SER A CA 1
ATOM 1597 C C . SER A 1 207 ? -4.038 -8.188 -11.425 1.00 98.62 207 SER A C 1
ATOM 1599 O O . SER A 1 207 ? -5.133 -8.240 -10.865 1.00 98.62 207 SER A O 1
ATOM 1601 N N . ALA A 1 208 ? -3.910 -7.915 -12.722 1.00 97.62 208 ALA A N 1
ATOM 1602 C CA . ALA A 1 208 ? -5.060 -7.671 -13.587 1.00 97.62 208 ALA A CA 1
ATOM 1603 C C . ALA A 1 208 ? -5.957 -8.912 -13.759 1.00 97.62 208 ALA A C 1
ATOM 1605 O O . ALA A 1 208 ? -7.146 -8.752 -14.019 1.00 97.62 208 ALA A O 1
ATOM 1606 N N . ASP A 1 209 ? -5.407 -10.116 -13.574 1.00 96.50 209 ASP A N 1
ATOM 1607 C CA . ASP A 1 209 ? -6.127 -11.379 -13.767 1.00 96.50 209 ASP A CA 1
ATOM 1608 C C . ASP A 1 209 ? -6.918 -11.781 -12.513 1.00 96.50 209 ASP A C 1
ATOM 1610 O O . ASP A 1 209 ? -8.060 -12.228 -12.603 1.00 96.50 209 ASP A O 1
ATOM 1614 N N . THR A 1 210 ? -6.327 -11.612 -11.322 1.00 97.31 210 THR A N 1
ATOM 1615 C CA . THR A 1 210 ? -6.920 -12.094 -10.059 1.00 97.31 210 THR A CA 1
ATOM 1616 C C . THR A 1 210 ? -7.518 -10.991 -9.190 1.00 97.31 210 THR A C 1
ATOM 1618 O O . THR A 1 210 ? -8.240 -11.295 -8.244 1.00 97.31 210 THR A O 1
ATOM 1621 N N . ASN A 1 211 ? -7.230 -9.717 -9.478 1.00 97.25 211 ASN A N 1
ATOM 1622 C CA . ASN A 1 211 ? -7.554 -8.562 -8.629 1.00 97.25 211 ASN A CA 1
ATOM 1623 C C . ASN A 1 211 ? -6.987 -8.656 -7.194 1.00 97.25 211 ASN A C 1
ATOM 1625 O O . ASN A 1 211 ? -7.452 -7.960 -6.288 1.00 97.25 211 ASN A O 1
ATOM 1629 N N . LYS A 1 212 ? -5.961 -9.493 -6.985 1.00 98.31 212 LYS A N 1
ATOM 1630 C CA . LYS A 1 212 ? -5.235 -9.619 -5.715 1.00 98.31 212 LYS A CA 1
ATOM 1631 C C . LYS A 1 212 ? -3.964 -8.783 -5.723 1.00 98.31 212 LYS A C 1
ATOM 1633 O O . LYS A 1 212 ? -3.324 -8.605 -6.762 1.00 98.31 212 LYS A O 1
ATOM 1638 N N . VAL A 1 213 ? -3.599 -8.266 -4.555 1.00 98.88 213 VAL A N 1
ATOM 1639 C CA . VAL A 1 213 ? -2.367 -7.497 -4.361 1.00 98.88 213 VAL A CA 1
ATOM 1640 C C . VAL A 1 213 ? -1.184 -8.454 -4.392 1.00 98.88 213 VAL A C 1
ATOM 1642 O O . VAL A 1 213 ? -1.137 -9.403 -3.613 1.00 98.88 213 VAL A O 1
ATOM 1645 N N . ILE A 1 214 ? -0.231 -8.184 -5.278 1.00 98.75 214 ILE A N 1
ATOM 1646 C CA . ILE A 1 214 ? 0.960 -9.014 -5.502 1.00 98.75 214 ILE A CA 1
ATOM 1647 C C . ILE A 1 214 ? 2.256 -8.317 -5.066 1.00 98.75 214 ILE A C 1
ATOM 1649 O O . ILE A 1 214 ? 3.248 -8.984 -4.787 1.00 98.75 214 ILE A O 1
ATOM 1653 N N . ALA A 1 215 ? 2.257 -6.983 -4.970 1.00 98.81 215 ALA A N 1
ATOM 1654 C CA . ALA A 1 215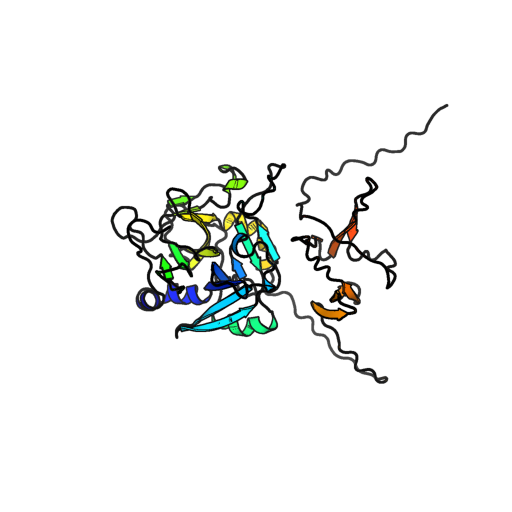 ? 3.373 -6.202 -4.437 1.00 98.81 215 ALA A CA 1
ATOM 1655 C C . ALA A 1 215 ? 2.888 -4.877 -3.818 1.00 98.81 215 ALA A C 1
ATOM 1657 O O . ALA A 1 215 ? 1.766 -4.429 -4.072 1.00 98.81 215 ALA A O 1
ATOM 1658 N N . LEU A 1 216 ? 3.744 -4.239 -3.022 1.00 98.69 216 LEU A N 1
ATOM 1659 C CA . LEU A 1 216 ? 3.518 -2.943 -2.384 1.00 98.69 216 LEU A CA 1
ATOM 1660 C C . LEU A 1 216 ? 4.480 -1.903 -2.970 1.00 98.69 216 LEU A C 1
ATOM 1662 O O . LEU A 1 216 ? 5.682 -1.981 -2.730 1.00 98.69 216 LEU A O 1
ATOM 1666 N N . HIS A 1 217 ? 3.972 -0.931 -3.732 1.00 98.44 217 HIS A N 1
ATOM 1667 C CA . HIS A 1 217 ? 4.805 0.139 -4.293 1.00 98.44 217 HIS A CA 1
ATOM 1668 C C . HIS A 1 217 ? 5.468 0.955 -3.181 1.00 98.44 217 HIS A C 1
ATOM 1670 O O . HIS A 1 217 ? 4.773 1.398 -2.267 1.00 98.44 217 HIS A O 1
ATOM 1676 N N . ASN A 1 218 ? 6.777 1.194 -3.284 1.00 93.19 218 ASN A N 1
ATOM 1677 C CA . ASN A 1 218 ? 7.529 1.990 -2.304 1.00 93.19 218 ASN A CA 1
ATOM 1678 C C . ASN A 1 218 ? 8.389 3.104 -2.912 1.00 93.19 218 ASN A C 1
ATOM 1680 O O . ASN A 1 218 ? 8.742 4.052 -2.210 1.00 93.19 218 ASN A O 1
ATOM 1684 N N . GLY A 1 219 ? 8.687 3.066 -4.212 1.00 91.25 219 GLY A N 1
ATOM 1685 C CA . GLY A 1 219 ? 9.469 4.132 -4.821 1.00 91.25 219 GLY A CA 1
ATOM 1686 C C . GLY A 1 219 ? 9.964 3.827 -6.223 1.00 91.25 219 GLY A C 1
ATOM 1687 O O . GLY A 1 219 ? 9.279 3.210 -7.036 1.00 91.25 219 GLY A O 1
ATOM 1688 N N . GLN A 1 220 ? 11.172 4.302 -6.510 1.00 90.69 220 GLN A N 1
ATOM 1689 C CA . GLN A 1 220 ? 11.832 4.155 -7.803 1.00 90.69 220 GLN A CA 1
ATOM 1690 C C . GLN A 1 220 ? 13.342 3.978 -7.621 1.00 90.69 220 GLN A C 1
ATOM 1692 O O . GLN A 1 220 ? 13.903 4.447 -6.629 1.00 90.69 220 GLN A O 1
ATOM 1697 N N . ASN A 1 221 ? 13.983 3.363 -8.610 1.00 85.94 221 ASN A N 1
ATOM 1698 C CA . ASN A 1 221 ? 15.425 3.442 -8.838 1.00 85.94 221 ASN A CA 1
ATOM 1699 C C . ASN A 1 221 ? 15.700 4.217 -10.143 1.00 85.94 221 ASN A C 1
ATOM 1701 O O . ASN A 1 221 ? 14.807 4.887 -10.664 1.00 85.94 221 ASN A O 1
ATOM 1705 N N . GLU A 1 222 ? 16.926 4.152 -10.664 1.00 83.50 222 GLU A N 1
ATOM 1706 C CA . GLU A 1 222 ? 17.342 4.891 -11.867 1.00 83.50 222 GLU A CA 1
ATOM 1707 C C . GLU A 1 222 ? 16.553 4.524 -13.135 1.00 83.50 222 GLU A C 1
ATOM 1709 O O . GLU A 1 222 ? 16.495 5.318 -14.073 1.00 83.50 222 GLU A O 1
ATOM 1714 N N . HIS A 1 223 ? 15.940 3.337 -13.185 1.00 88.88 223 HIS A N 1
ATOM 1715 C CA . HIS A 1 223 ? 15.369 2.789 -14.421 1.00 88.88 223 HIS A CA 1
ATOM 1716 C C . HIS A 1 223 ? 13.945 2.246 -14.284 1.00 88.88 223 HIS A C 1
ATOM 1718 O O . HIS A 1 223 ? 13.311 1.936 -15.290 1.00 88.88 223 HIS A O 1
ATOM 1724 N N . THR A 1 224 ? 13.440 2.074 -13.064 1.00 94.19 224 THR A N 1
ATOM 1725 C CA . THR A 1 224 ? 12.165 1.398 -12.796 1.00 94.19 224 THR A CA 1
ATOM 1726 C C . THR A 1 224 ? 11.477 1.975 -11.565 1.00 94.19 224 THR A C 1
ATOM 1728 O O . THR A 1 224 ? 12.115 2.510 -10.656 1.00 94.19 224 THR A O 1
ATOM 1731 N N . ASN A 1 225 ? 10.157 1.822 -11.517 1.00 96.75 225 ASN A N 1
ATOM 1732 C CA . ASN A 1 225 ? 9.429 1.837 -10.258 1.00 96.75 225 ASN A CA 1
ATOM 1733 C C . ASN A 1 225 ? 9.664 0.517 -9.524 1.00 96.75 225 ASN A C 1
ATOM 1735 O O . ASN A 1 225 ? 9.740 -0.544 -10.147 1.00 96.75 225 ASN A O 1
ATOM 1739 N N . ILE A 1 226 ? 9.769 0.604 -8.200 1.00 96.12 226 ILE A N 1
ATOM 1740 C CA . ILE A 1 226 ? 10.075 -0.520 -7.315 1.00 96.12 226 ILE A CA 1
ATOM 1741 C C . ILE A 1 226 ? 8.939 -0.771 -6.322 1.00 96.12 226 ILE A C 1
ATOM 1743 O O . ILE A 1 226 ? 8.156 0.122 -5.968 1.00 96.12 226 ILE A O 1
ATOM 1747 N N . ALA A 1 227 ? 8.838 -2.024 -5.901 1.00 97.62 227 ALA A N 1
ATOM 1748 C CA . ALA A 1 227 ? 7.887 -2.491 -4.915 1.00 97.62 227 ALA A CA 1
ATOM 1749 C C . ALA A 1 227 ? 8.462 -3.661 -4.116 1.00 97.62 227 ALA A C 1
ATOM 1751 O O . ALA A 1 227 ? 9.312 -4.403 -4.608 1.00 97.62 227 ALA A O 1
ATOM 1752 N N . THR A 1 228 ? 7.915 -3.858 -2.921 1.00 96.31 228 THR A N 1
ATOM 1753 C CA . THR A 1 228 ? 8.171 -5.038 -2.097 1.00 96.31 228 THR A CA 1
ATOM 1754 C C . THR A 1 228 ? 7.175 -6.132 -2.461 1.00 96.31 228 THR A C 1
ATOM 1756 O O . THR A 1 228 ? 5.963 -5.897 -2.485 1.00 96.31 228 THR A O 1
ATOM 1759 N N . ASN A 1 229 ? 7.659 -7.338 -2.724 1.00 97.56 229 ASN A N 1
ATOM 1760 C CA . ASN A 1 229 ? 6.830 -8.492 -3.030 1.00 97.56 229 ASN A CA 1
ATOM 1761 C C . ASN A 1 229 ? 5.965 -8.875 -1.819 1.00 97.56 229 ASN A C 1
ATOM 1763 O O . ASN A 1 229 ? 6.451 -8.952 -0.688 1.00 97.56 229 ASN A O 1
ATOM 1767 N N . ILE A 1 230 ? 4.680 -9.161 -2.046 1.00 96.75 230 ILE A N 1
ATOM 1768 C CA . ILE A 1 230 ? 3.774 -9.594 -0.973 1.00 96.75 230 ILE A CA 1
ATOM 1769 C C . ILE A 1 230 ? 4.238 -10.912 -0.346 1.00 96.75 230 ILE A C 1
ATOM 1771 O O . ILE A 1 230 ? 4.077 -11.087 0.862 1.00 96.75 230 ILE A O 1
ATOM 1775 N N . SER A 1 231 ? 4.881 -11.798 -1.112 1.00 91.31 231 SER A N 1
ATOM 1776 C CA . SER A 1 231 ? 5.459 -13.038 -0.577 1.00 91.31 231 SER A CA 1
ATOM 1777 C C . SER A 1 231 ? 6.517 -12.789 0.507 1.00 91.31 231 SER A C 1
ATOM 1779 O O . SER A 1 231 ? 6.638 -13.602 1.418 1.00 91.31 231 SER A O 1
ATOM 1781 N N . SER A 1 232 ? 7.236 -11.663 0.446 1.00 86.88 232 SER A N 1
ATOM 1782 C CA . SER A 1 232 ? 8.236 -11.264 1.448 1.00 86.88 232 SER A CA 1
ATOM 1783 C C . SER A 1 232 ? 7.592 -10.631 2.687 1.00 86.88 232 SER A C 1
ATOM 1785 O O . SER A 1 232 ? 8.084 -10.785 3.801 1.00 86.88 232 SER A O 1
ATOM 1787 N N . ILE A 1 233 ? 6.447 -9.957 2.523 1.00 83.75 233 ILE A N 1
ATOM 1788 C CA . ILE A 1 233 ? 5.706 -9.314 3.624 1.00 83.75 233 ILE A CA 1
ATOM 1789 C C . ILE A 1 233 ? 4.864 -10.331 4.407 1.00 83.75 233 ILE A C 1
ATOM 1791 O O . ILE A 1 233 ? 4.750 -10.245 5.628 1.00 83.75 233 ILE A O 1
ATOM 1795 N N . LEU A 1 234 ? 4.253 -11.307 3.732 1.00 82.56 234 LEU A N 1
ATOM 1796 C CA . LEU A 1 234 ? 3.291 -12.230 4.342 1.00 82.56 234 LEU A CA 1
ATOM 1797 C C . LEU A 1 234 ? 3.771 -12.969 5.597 1.00 82.56 234 LEU A C 1
ATOM 1799 O O . LEU A 1 234 ? 2.969 -13.066 6.531 1.00 82.56 234 LEU A O 1
ATOM 1803 N N . PRO A 1 235 ? 5.024 -13.459 5.686 1.00 81.38 235 PRO A N 1
ATOM 1804 C CA . PRO A 1 235 ? 5.534 -14.087 6.903 1.00 81.38 235 PRO A CA 1
ATOM 1805 C C . PRO A 1 235 ? 5.356 -13.224 8.158 1.00 81.38 235 PRO A C 1
ATOM 1807 O O . PRO A 1 235 ? 5.042 -13.768 9.215 1.00 81.38 235 PRO A O 1
ATOM 1810 N N . TRP A 1 236 ? 5.451 -11.899 8.014 1.00 79.44 236 TRP A N 1
ATOM 1811 C CA . TRP A 1 236 ? 5.343 -10.924 9.100 1.00 79.44 236 TRP A CA 1
ATOM 1812 C C . TRP A 1 236 ? 3.907 -10.657 9.546 1.00 79.44 236 TRP A C 1
ATOM 1814 O O . TRP A 1 236 ? 3.674 -10.233 10.675 1.00 79.44 236 TRP A O 1
ATOM 1824 N N . ILE A 1 237 ? 2.931 -10.862 8.657 1.00 78.12 237 ILE A N 1
ATOM 1825 C CA . ILE A 1 237 ? 1.552 -10.414 8.888 1.00 78.12 237 ILE A CA 1
ATOM 1826 C C . ILE A 1 237 ? 0.511 -11.531 8.882 1.00 78.12 237 ILE A C 1
ATOM 1828 O O . ILE A 1 237 ? -0.640 -11.284 9.243 1.00 78.12 237 ILE A O 1
ATOM 1832 N N . LYS A 1 238 ? 0.885 -12.758 8.498 1.00 77.50 238 LYS A N 1
ATOM 1833 C CA . LYS A 1 238 ? -0.044 -13.892 8.343 1.00 77.50 238 LYS A CA 1
ATOM 1834 C C . LYS A 1 238 ? -0.929 -14.134 9.572 1.00 77.50 238 LYS A C 1
ATOM 1836 O O . LYS A 1 238 ? -2.104 -14.440 9.404 1.00 77.50 238 LYS A O 1
ATOM 1841 N N . GLY A 1 239 ? -0.405 -13.921 10.784 1.00 73.69 239 GLY A N 1
ATOM 1842 C CA . GLY A 1 239 ? -1.156 -14.089 12.035 1.00 73.69 239 GLY A CA 1
ATOM 1843 C C . GLY A 1 239 ? -2.314 -13.099 12.213 1.00 73.69 239 GLY A C 1
ATOM 1844 O O . GLY A 1 239 ? -3.312 -13.430 12.848 1.00 73.69 239 GLY A O 1
ATOM 1845 N N . PHE A 1 240 ? -2.232 -11.912 11.603 1.00 75.94 240 PHE A N 1
ATOM 1846 C CA . PHE A 1 240 ? -3.308 -10.915 11.641 1.00 75.94 240 PHE A CA 1
ATOM 1847 C C . PHE A 1 240 ? -4.409 -11.203 10.613 1.00 75.94 240 PHE A C 1
ATOM 1849 O O . PHE A 1 240 ? -5.563 -10.831 10.820 1.00 75.94 240 PHE A O 1
ATOM 1856 N N . LEU A 1 241 ? -4.075 -11.884 9.511 1.00 74.25 241 LEU A N 1
ATOM 1857 C CA . LEU A 1 241 ? -5.010 -12.156 8.414 1.00 74.25 241 LEU A CA 1
ATOM 1858 C C . LEU A 1 241 ? -6.018 -13.268 8.756 1.00 74.25 241 LEU A C 1
ATOM 1860 O O . LEU A 1 241 ? -7.150 -13.237 8.281 1.00 74.25 241 LEU A O 1
ATOM 1864 N N . SER A 1 242 ? -5.645 -14.214 9.624 1.00 57.84 242 SER A N 1
ATOM 1865 C CA . SER A 1 242 ? -6.487 -15.340 10.063 1.00 57.84 242 SER A CA 1
ATOM 1866 C C . SER A 1 242 ? -7.535 -14.992 11.137 1.00 57.84 242 SER A C 1
ATOM 1868 O O . SER A 1 242 ? -8.366 -15.828 11.480 1.00 57.84 242 SER A O 1
ATOM 1870 N N . GLY A 1 243 ? -7.523 -13.771 11.686 1.00 47.41 243 GLY A N 1
ATOM 1871 C CA . GLY A 1 243 ? -8.260 -13.400 12.905 1.00 47.41 243 GLY A CA 1
ATOM 1872 C C . GLY A 1 243 ? -9.684 -12.846 12.740 1.00 47.41 243 GLY A C 1
ATOM 1873 O O . GLY A 1 243 ? -10.244 -12.350 13.713 1.00 47.41 243 GLY A O 1
ATOM 1874 N N . SER A 1 244 ? -10.309 -12.906 11.558 1.00 40.12 244 SER A N 1
ATOM 1875 C CA . SER A 1 244 ? -11.641 -12.291 11.348 1.00 40.12 244 SER A CA 1
ATOM 1876 C C . SER A 1 244 ? -12.834 -13.097 11.907 1.00 40.12 244 SER A C 1
ATOM 1878 O O . SER A 1 244 ? -13.974 -12.661 11.767 1.00 40.12 244 SER A O 1
ATOM 1880 N N . THR A 1 245 ? -12.604 -14.231 12.582 1.00 32.66 245 THR A N 1
ATOM 1881 C CA . THR A 1 245 ? -13.656 -15.063 13.208 1.00 32.66 245 THR A CA 1
ATOM 1882 C C . THR A 1 245 ? -13.225 -15.684 14.547 1.00 32.66 245 THR A C 1
ATOM 1884 O O . THR A 1 245 ? -13.357 -16.888 14.751 1.00 32.66 245 THR A O 1
ATOM 1887 N N . ALA A 1 246 ? -12.738 -14.885 15.503 1.00 27.42 246 ALA A N 1
ATOM 1888 C CA . ALA A 1 246 ? -12.533 -15.340 16.884 1.00 27.42 246 ALA A CA 1
ATOM 1889 C C . ALA A 1 246 ? -13.646 -14.821 17.819 1.00 27.42 246 ALA A C 1
ATOM 1891 O O . ALA A 1 246 ? -13.558 -13.751 18.408 1.00 27.42 246 ALA A O 1
ATOM 1892 N N . LYS A 1 247 ? -14.719 -15.617 17.897 1.00 25.20 247 LYS A N 1
ATOM 1893 C CA . LYS A 1 247 ? -15.572 -15.881 19.072 1.00 25.20 247 LYS A CA 1
ATOM 1894 C C . LYS A 1 247 ? -15.913 -14.685 19.986 1.00 25.20 247 LYS A C 1
ATOM 1896 O O . LYS A 1 247 ? -15.251 -14.408 20.981 1.00 25.20 247 LYS A O 1
ATOM 1901 N N . ARG A 1 248 ? -17.071 -14.075 19.730 1.00 30.03 248 ARG A N 1
ATOM 1902 C CA . ARG A 1 248 ? -17.805 -13.277 20.721 1.00 30.03 248 ARG A CA 1
ATOM 1903 C C . ARG A 1 248 ? -18.288 -14.237 21.823 1.00 30.03 248 ARG A C 1
ATOM 1905 O O . ARG A 1 248 ? -19.195 -15.029 21.581 1.00 30.03 248 ARG A O 1
ATOM 1912 N N . MET A 1 249 ? -17.653 -14.230 22.995 1.00 27.52 249 MET A N 1
ATOM 1913 C CA . MET A 1 249 ? -18.182 -14.932 24.174 1.00 27.52 249 MET A CA 1
ATOM 1914 C C . MET A 1 249 ? -19.473 -14.219 24.625 1.00 27.52 249 MET A C 1
ATOM 1916 O O . MET A 1 249 ? -19.463 -12.989 24.729 1.00 27.52 249 MET A O 1
ATOM 1920 N N . PRO A 1 250 ? -20.586 -14.928 24.881 1.00 27.48 250 PRO A N 1
ATOM 1921 C CA . PRO A 1 250 ? -21.767 -14.328 25.484 1.00 27.48 250 PRO A CA 1
ATOM 1922 C C . PRO A 1 250 ? -21.531 -14.160 26.986 1.00 27.48 250 PRO A C 1
ATOM 1924 O O . PRO A 1 250 ? -21.221 -15.131 27.672 1.00 27.48 250 PRO A O 1
ATOM 1927 N N . VAL A 1 251 ? -21.706 -12.947 27.507 1.00 31.11 251 VAL A N 1
ATOM 1928 C CA . VAL A 1 251 ? -21.819 -12.726 28.955 1.00 31.11 251 VAL A CA 1
ATOM 1929 C C . VAL A 1 251 ? -23.305 -12.692 29.293 1.00 31.11 251 VAL A C 1
ATOM 1931 O O . VAL A 1 251 ? -24.012 -11.754 28.925 1.00 31.11 251 VAL A O 1
ATOM 1934 N N . THR A 1 252 ? -23.791 -13.747 29.942 1.00 23.91 252 THR A N 1
ATOM 1935 C CA . THR A 1 252 ? -25.131 -13.793 30.538 1.00 23.91 252 THR A CA 1
ATOM 1936 C C . THR A 1 252 ? -25.122 -12.977 31.836 1.00 23.91 252 THR A C 1
ATOM 1938 O O . THR A 1 252 ? -24.201 -13.153 32.636 1.00 23.91 252 THR A O 1
ATOM 1941 N N . PRO A 1 253 ? -26.108 -12.098 32.089 1.00 29.34 253 PRO A N 1
ATOM 1942 C CA . PRO A 1 253 ? -26.155 -11.319 33.316 1.00 29.34 253 PRO A CA 1
ATOM 1943 C C . PRO A 1 253 ? -26.883 -12.097 34.418 1.00 29.34 253 PRO A C 1
ATOM 1945 O O . PRO A 1 253 ? -28.060 -12.426 34.273 1.00 29.34 253 PRO A O 1
ATOM 1948 N N . THR A 1 254 ? -26.219 -12.319 35.552 1.00 26.16 254 THR A N 1
ATOM 1949 C CA . THR A 1 254 ? -26.884 -12.744 36.792 1.00 26.16 254 THR A CA 1
ATOM 1950 C C . THR A 1 254 ? -26.874 -11.578 37.776 1.00 26.16 254 THR A C 1
ATOM 1952 O O . THR A 1 254 ? -25.843 -10.962 38.033 1.00 26.16 254 THR A O 1
ATOM 1955 N N . ARG A 1 255 ? -28.061 -11.234 38.275 1.00 28.14 255 ARG A N 1
ATOM 1956 C CA . ARG A 1 255 ? -28.371 -10.040 39.070 1.00 28.14 255 ARG A CA 1
ATOM 1957 C C . ARG A 1 255 ? -28.449 -10.397 40.558 1.00 28.14 255 ARG A C 1
ATOM 1959 O O . ARG A 1 255 ? -29.097 -11.388 40.880 1.00 28.14 255 ARG A O 1
ATOM 1966 N N . SER A 1 256 ? -27.902 -9.551 41.439 1.00 24.88 256 SER A N 1
ATOM 1967 C CA . SER A 1 256 ? -28.507 -9.096 42.718 1.00 24.88 256 SER A CA 1
ATOM 1968 C C . SER A 1 256 ? -27.613 -8.062 43.445 1.00 24.88 256 SER A C 1
ATOM 1970 O O . SER A 1 256 ? -26.435 -7.970 43.109 1.00 24.88 256 SER A O 1
ATOM 1972 N N . PRO A 1 257 ? -28.168 -7.202 44.331 1.00 41.84 257 PRO A N 1
ATOM 1973 C CA . PRO A 1 257 ? -27.834 -5.771 44.361 1.00 41.84 257 PRO A CA 1
ATOM 1974 C C . PRO A 1 257 ? -27.126 -5.276 45.639 1.00 41.84 257 PRO A C 1
ATOM 1976 O O . PRO A 1 257 ? -27.503 -5.676 46.734 1.00 41.84 257 PRO A O 1
ATOM 1979 N N . ALA A 1 258 ? -26.216 -4.297 45.505 1.00 27.45 258 ALA A N 1
ATOM 1980 C CA . ALA A 1 258 ? -25.910 -3.309 46.552 1.00 27.45 258 ALA A CA 1
ATOM 1981 C C . ALA A 1 258 ? -25.163 -2.065 46.003 1.00 27.45 258 ALA A C 1
ATOM 1983 O O . ALA A 1 258 ? -24.039 -2.152 45.527 1.00 27.45 258 ALA A O 1
ATOM 1984 N N . GLN A 1 259 ? -25.855 -0.923 46.074 1.00 27.61 259 GLN A N 1
ATOM 1985 C CA . GLN A 1 259 ? -25.409 0.445 46.408 1.00 27.61 259 GLN A CA 1
ATOM 1986 C C . GLN A 1 259 ? -24.198 1.122 45.703 1.00 27.61 259 GLN A C 1
ATOM 1988 O O . GLN A 1 259 ? -23.043 0.957 46.063 1.00 27.61 259 GLN A O 1
ATOM 1993 N N . HIS A 1 260 ? -24.547 2.030 44.777 1.00 34.03 260 HIS A N 1
ATOM 1994 C CA . HIS A 1 260 ? -24.036 3.403 44.570 1.00 34.03 260 HIS A CA 1
ATOM 1995 C C . HIS A 1 260 ? -22.524 3.718 44.689 1.00 34.03 260 HIS A C 1
ATOM 1997 O O . HIS A 1 260 ? -22.067 4.349 45.635 1.00 34.03 260 HIS A O 1
ATOM 2003 N N . GLN A 1 261 ? -21.819 3.533 43.575 1.00 29.70 261 GLN A N 1
ATOM 2004 C CA . GLN A 1 261 ? -21.024 4.575 42.907 1.00 29.70 261 GLN A CA 1
ATOM 2005 C C . GLN A 1 261 ? -21.164 4.290 41.408 1.00 29.70 261 GLN A C 1
ATOM 2007 O O . GLN A 1 261 ? -21.081 3.129 41.008 1.00 29.70 261 GLN A O 1
ATOM 2012 N N . GLN A 1 262 ? -21.434 5.289 40.559 1.00 31.81 262 GLN A N 1
ATOM 2013 C CA . GLN A 1 262 ? -21.354 5.072 39.110 1.00 31.81 262 GLN A CA 1
ATOM 2014 C C . GLN A 1 262 ? -19.882 4.853 38.745 1.00 31.81 262 GLN A C 1
ATOM 2016 O O . GLN A 1 262 ? -19.175 5.781 38.359 1.00 31.81 262 GLN A O 1
ATOM 2021 N N . VAL A 1 263 ? -19.407 3.618 38.902 1.00 36.84 263 VAL A N 1
ATOM 2022 C CA . VAL A 1 263 ? -18.143 3.170 38.337 1.00 36.84 263 VAL A CA 1
ATOM 2023 C C . VAL A 1 263 ? -18.363 3.205 36.833 1.00 36.84 263 VAL A C 1
ATOM 2025 O O . VAL A 1 263 ? -19.043 2.342 36.276 1.00 36.84 263 VAL A O 1
ATOM 2028 N N . ARG A 1 264 ? -17.850 4.240 36.158 1.00 45.94 264 ARG A N 1
ATOM 2029 C CA . ARG A 1 264 ? -17.648 4.135 34.713 1.00 45.94 264 ARG A CA 1
ATOM 2030 C C . ARG A 1 264 ? -16.817 2.874 34.510 1.00 45.94 264 ARG A C 1
ATOM 2032 O O . ARG A 1 264 ? -15.716 2.780 35.042 1.00 45.94 264 ARG A O 1
ATOM 2039 N N . GLN A 1 265 ? -17.372 1.884 33.818 1.00 50.78 265 GLN A N 1
ATOM 2040 C CA . GLN A 1 265 ? -16.588 0.735 33.394 1.00 50.78 265 GLN A CA 1
ATOM 2041 C C . GLN A 1 265 ? -15.587 1.243 32.367 1.00 50.78 265 GLN A C 1
ATOM 2043 O O . GLN A 1 265 ? -15.953 1.504 31.221 1.00 50.78 265 GLN A O 1
ATOM 2048 N N . TYR A 1 266 ? -14.354 1.441 32.816 1.00 51.91 266 TYR A N 1
ATOM 2049 C CA . TYR A 1 266 ? -13.285 1.899 31.954 1.00 51.91 266 TYR A CA 1
ATOM 2050 C C . TYR A 1 266 ? -12.931 0.790 30.964 1.00 51.91 266 TYR A C 1
ATOM 2052 O O . TYR A 1 266 ? -12.753 -0.372 31.348 1.00 51.91 266 TYR A O 1
ATOM 2060 N N . GLN A 1 267 ? -12.868 1.129 29.681 1.00 47.91 267 GLN A N 1
ATOM 2061 C CA . GLN A 1 267 ? -12.518 0.161 28.641 1.00 47.91 267 GLN A CA 1
ATOM 2062 C C . GLN A 1 267 ? -11.002 0.087 28.482 1.00 47.91 267 GLN A C 1
ATOM 2064 O O . GLN A 1 267 ? -10.312 1.092 28.623 1.00 47.91 267 GLN A O 1
ATOM 2069 N N . VAL A 1 268 ? -10.457 -1.097 28.187 1.00 47.28 268 VAL A N 1
ATOM 2070 C CA . VAL A 1 268 ? -9.033 -1.216 27.831 1.00 47.28 268 VAL A CA 1
ATOM 2071 C C . VAL A 1 268 ? -8.736 -0.269 26.665 1.00 47.28 268 VAL A C 1
ATOM 2073 O O . VAL A 1 268 ? -9.458 -0.273 25.669 1.00 47.28 268 VAL A O 1
ATOM 2076 N N . GLY A 1 269 ? -7.698 0.554 26.804 1.00 45.72 269 GLY A N 1
ATOM 2077 C CA . GLY A 1 269 ? -7.363 1.609 25.846 1.00 45.72 269 GLY A CA 1
ATOM 2078 C C . GLY A 1 269 ? -8.061 2.953 26.092 1.00 45.72 269 GLY A C 1
ATOM 2079 O O . GLY A 1 269 ? -7.803 3.914 25.366 1.00 45.72 269 GLY A O 1
ATOM 2080 N N . GLU A 1 270 ? -8.926 3.067 27.106 1.00 53.84 270 GLU A N 1
ATOM 2081 C CA . GLU A 1 270 ? -9.441 4.363 27.556 1.00 53.84 270 GLU A CA 1
ATOM 2082 C C . GLU A 1 270 ? -8.285 5.208 28.091 1.00 53.84 270 GLU A C 1
ATOM 2084 O O . GLU A 1 270 ? -7.412 4.697 28.787 1.00 53.84 270 GLU A O 1
ATOM 2089 N N . ARG A 1 271 ? -8.235 6.495 27.737 1.00 59.22 271 ARG A N 1
ATOM 2090 C CA . ARG A 1 271 ? -7.127 7.388 28.100 1.00 59.22 271 ARG A CA 1
ATOM 2091 C C . ARG A 1 271 ? -7.604 8.568 28.929 1.00 59.22 271 ARG A C 1
ATOM 2093 O O . ARG A 1 271 ? -8.653 9.141 28.637 1.00 59.22 271 ARG A O 1
ATOM 2100 N N . ARG A 1 272 ? -6.800 8.968 29.914 1.00 60.03 272 ARG A N 1
ATOM 2101 C CA . ARG A 1 272 ? -7.017 10.177 30.720 1.00 60.03 272 ARG A CA 1
ATOM 2102 C C . ARG A 1 272 ? -5.711 10.931 30.902 1.00 60.03 272 ARG A C 1
ATOM 2104 O O . ARG A 1 272 ? -4.647 10.327 30.887 1.00 60.03 272 ARG A O 1
ATOM 2111 N N . TYR A 1 273 ? -5.801 12.233 31.126 1.00 58.34 273 TYR A N 1
ATOM 2112 C CA . TYR A 1 273 ? -4.683 12.980 31.689 1.00 58.34 273 TYR A CA 1
ATOM 2113 C C . TYR A 1 273 ? -4.821 12.989 33.208 1.00 58.34 273 TYR A C 1
ATOM 2115 O O . TYR A 1 273 ? -5.886 13.326 33.729 1.00 58.34 273 TYR A O 1
ATOM 2123 N N . HIS A 1 274 ? -3.760 12.609 33.910 1.00 61.25 274 HIS A N 1
ATOM 2124 C CA . HIS A 1 274 ? -3.683 12.681 35.362 1.00 61.25 274 HIS A CA 1
ATOM 2125 C C . HIS A 1 274 ? -2.346 13.314 35.744 1.00 61.25 274 HIS A C 1
ATOM 2127 O O . HIS A 1 274 ? -1.300 12.843 35.322 1.00 61.25 274 HIS A O 1
ATOM 2133 N N . ASN A 1 275 ? -2.390 14.426 36.482 1.00 64.31 275 ASN A N 1
ATOM 2134 C CA . ASN A 1 275 ? -1.210 15.190 36.914 1.00 64.31 275 ASN A CA 1
ATOM 2135 C C . ASN A 1 275 ? -0.240 15.603 35.788 1.00 64.31 275 ASN A C 1
ATOM 2137 O O . ASN A 1 275 ? 0.949 15.774 36.019 1.00 64.31 275 ASN A O 1
ATOM 2141 N N . GLY A 1 276 ? -0.758 15.819 34.575 1.00 53.25 276 GLY A N 1
ATOM 2142 C CA . GLY A 1 276 ? 0.039 16.217 33.407 1.00 53.25 276 GLY A CA 1
ATOM 2143 C C . GLY A 1 276 ? 0.527 15.046 32.552 1.00 53.25 276 GLY A C 1
ATOM 2144 O O . GLY A 1 276 ? 0.869 15.263 31.390 1.00 53.25 276 GLY A O 1
ATOM 2145 N N . ASP A 1 277 ? 0.443 13.821 33.066 1.00 49.25 277 ASP A N 1
ATOM 2146 C CA . ASP A 1 277 ? 0.826 12.609 32.354 1.00 49.25 277 ASP A CA 1
ATOM 2147 C C . ASP A 1 277 ? -0.381 11.960 31.674 1.00 49.25 277 ASP A C 1
ATOM 2149 O O . ASP A 1 277 ? -1.503 11.932 32.195 1.00 49.25 277 ASP A O 1
ATOM 2153 N N . LEU A 1 278 ? -0.162 11.459 30.456 1.00 50.31 278 LEU A N 1
ATOM 2154 C CA . LEU A 1 278 ? -1.170 10.685 29.744 1.00 50.31 278 LEU A CA 1
ATOM 2155 C C . LEU A 1 278 ? -1.177 9.271 30.313 1.00 50.31 278 LEU A C 1
ATOM 2157 O O . LEU A 1 278 ? -0.173 8.581 30.227 1.00 50.31 278 LEU A O 1
ATOM 2161 N N . GLN A 1 279 ? -2.316 8.815 30.810 1.00 60.19 279 GLN A N 1
ATOM 2162 C CA . GLN A 1 279 ? -2.515 7.451 31.280 1.00 60.19 279 GLN A CA 1
ATOM 2163 C C . GLN A 1 279 ? -3.440 6.687 30.334 1.00 60.19 279 GLN A C 1
ATOM 2165 O O . GLN A 1 279 ? -4.344 7.268 29.726 1.00 60.19 279 GLN A O 1
ATOM 2170 N N . GLU A 1 280 ? -3.247 5.376 30.236 1.00 56.25 280 GLU A N 1
ATOM 2171 C CA . GLU A 1 280 ? -4.126 4.451 29.517 1.00 56.25 280 GLU A CA 1
ATOM 2172 C C . GLU A 1 280 ? -4.635 3.362 30.462 1.00 56.25 280 GLU A C 1
ATOM 2174 O O . GLU A 1 280 ? -3.899 2.893 31.328 1.00 56.25 280 GLU A O 1
ATOM 2179 N N . TRP A 1 281 ? -5.905 2.991 30.333 1.00 63.59 281 TRP A N 1
ATOM 2180 C CA . TRP A 1 281 ? -6.538 1.954 31.130 1.00 63.59 281 TRP A CA 1
ATOM 2181 C C . TRP A 1 281 ? -6.231 0.580 30.547 1.00 63.59 281 TRP A C 1
ATOM 2183 O O . TRP A 1 281 ? -6.419 0.339 29.353 1.00 63.59 281 TRP A O 1
ATOM 2193 N N . TRP A 1 282 ? -5.787 -0.333 31.403 1.00 53.34 282 TRP A N 1
ATOM 2194 C CA . TRP A 1 282 ? -5.401 -1.688 31.035 1.00 53.34 282 TRP A CA 1
ATOM 2195 C C . TRP A 1 282 ? -6.086 -2.713 31.929 1.00 53.34 282 TRP A C 1
ATOM 2197 O O . TRP A 1 282 ? -6.308 -2.466 33.113 1.00 53.34 282 TRP A O 1
ATOM 2207 N N . GLN A 1 283 ? -6.372 -3.882 31.355 1.00 50.75 283 GLN A N 1
ATOM 2208 C CA . GLN A 1 283 ? -6.840 -5.073 32.057 1.00 50.75 283 GLN A CA 1
ATOM 2209 C C . GLN A 1 283 ? -5.918 -6.242 31.706 1.00 50.75 283 GLN A C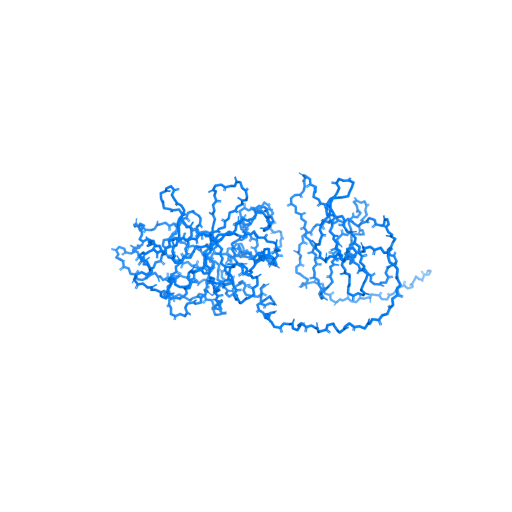 1
ATOM 2211 O O . GLN A 1 283 ? -5.652 -6.482 30.529 1.00 50.75 283 GLN A O 1
ATOM 2216 N N . ASN A 1 284 ? -5.422 -6.957 32.713 1.00 45.88 284 ASN A N 1
ATOM 2217 C CA . ASN A 1 284 ? -4.566 -8.122 32.519 1.00 45.88 284 ASN A CA 1
ATOM 2218 C C . ASN A 1 284 ? -5.401 -9.412 32.294 1.00 45.88 284 ASN A C 1
ATOM 2220 O O . ASN A 1 284 ? -6.607 -9.427 32.570 1.00 45.88 284 ASN A O 1
ATOM 2224 N N . PRO A 1 285 ? -4.785 -10.514 31.819 1.00 37.81 285 PRO A N 1
ATOM 2225 C CA . PRO A 1 285 ? -5.483 -11.786 31.593 1.00 37.81 285 PRO A CA 1
ATOM 2226 C C . PRO A 1 285 ? -6.083 -12.431 32.854 1.00 37.81 285 PRO A C 1
ATOM 2228 O O . PRO A 1 285 ? -7.005 -13.234 32.737 1.00 37.81 285 PRO A O 1
ATOM 2231 N N . SER A 1 286 ? -5.590 -12.080 34.047 1.00 38.03 286 SER A N 1
ATOM 2232 C CA . SER A 1 286 ? -6.126 -12.537 35.337 1.00 38.03 286 SER A CA 1
ATOM 2233 C C . SER A 1 286 ? -7.230 -11.630 35.906 1.00 38.03 286 SER A C 1
ATOM 2235 O O . SER A 1 286 ? -7.755 -11.909 36.980 1.00 38.03 286 SER A O 1
ATOM 2237 N N . GLY A 1 287 ? -7.632 -10.576 35.183 1.00 46.47 287 GLY A N 1
ATOM 2238 C CA . GLY A 1 287 ? -8.751 -9.694 35.525 1.00 46.47 287 GLY A CA 1
ATOM 2239 C C . GLY A 1 287 ? -8.396 -8.417 36.298 1.00 46.47 287 GLY A C 1
ATOM 2240 O O . GLY A 1 287 ? -9.282 -7.590 36.500 1.00 46.47 287 GLY A O 1
ATOM 2241 N N . GLY A 1 288 ? -7.135 -8.210 36.683 1.00 49.69 288 GLY A N 1
ATOM 2242 C CA . GLY A 1 288 ? -6.651 -6.984 37.324 1.00 49.69 288 GLY A CA 1
ATOM 2243 C C . GLY A 1 288 ? -6.654 -5.787 36.370 1.00 49.69 288 GLY A C 1
ATOM 2244 O O . GLY A 1 288 ? -6.294 -5.923 35.201 1.00 49.69 288 GLY A O 1
ATOM 2245 N N . GLN A 1 289 ? -7.065 -4.614 36.858 1.00 61.97 289 GLN A N 1
ATOM 2246 C CA . GLN A 1 289 ? -7.250 -3.405 36.049 1.00 61.97 289 GLN A CA 1
ATOM 2247 C C . GLN A 1 289 ? -6.519 -2.203 36.658 1.00 61.97 289 GLN A C 1
ATOM 2249 O O . GLN A 1 289 ? -6.602 -1.993 37.868 1.00 61.97 289 GLN A O 1
ATOM 2254 N N . ARG A 1 290 ? -5.819 -1.401 35.840 1.00 64.25 290 ARG A N 1
ATOM 2255 C CA . ARG A 1 290 ? -5.175 -0.153 36.298 1.00 64.25 290 ARG A CA 1
ATOM 2256 C C . ARG A 1 290 ? -4.966 0.874 35.186 1.00 64.25 290 ARG A C 1
ATOM 2258 O O . ARG A 1 290 ? -4.946 0.537 34.005 1.00 64.25 290 ARG A O 1
ATOM 2265 N N . TRP A 1 291 ? -4.730 2.119 35.594 1.00 61.34 291 TRP A N 1
ATOM 2266 C CA . TRP A 1 291 ? -4.165 3.167 34.743 1.00 61.34 291 TRP A CA 1
ATOM 2267 C C . TRP A 1 291 ? -2.641 3.013 34.678 1.00 61.34 291 TRP A C 1
ATOM 2269 O O . TRP A 1 291 ? -2.006 2.800 35.707 1.00 61.34 291 TRP A O 1
ATOM 2279 N N . VAL A 1 292 ? -2.068 3.097 33.478 1.00 53.59 292 VAL A N 1
ATOM 2280 C CA . VAL A 1 292 ? -0.621 3.004 33.230 1.00 53.59 292 VAL A CA 1
ATOM 2281 C C . VAL A 1 292 ? -0.154 4.286 32.553 1.00 53.59 292 VAL A C 1
ATOM 2283 O O . VAL A 1 292 ? -0.761 4.703 31.564 1.00 53.59 292 VAL A O 1
ATOM 2286 N N . ASP A 1 293 ? 0.909 4.900 33.071 1.00 49.81 293 ASP A N 1
ATOM 2287 C CA . ASP A 1 293 ? 1.505 6.099 32.480 1.00 49.81 293 ASP A CA 1
ATOM 2288 C C . ASP A 1 293 ? 2.084 5.793 31.094 1.00 49.81 293 ASP A C 1
ATOM 2290 O O . ASP A 1 293 ? 2.853 4.854 30.887 1.00 49.81 293 ASP A O 1
ATOM 2294 N N . VAL A 1 294 ? 1.712 6.614 30.119 1.00 49.59 294 VAL A N 1
ATOM 2295 C CA . VAL A 1 294 ? 2.195 6.569 28.744 1.00 49.59 294 VAL A CA 1
ATOM 2296 C C . VAL A 1 294 ? 3.225 7.676 28.594 1.00 49.59 294 VAL A C 1
ATOM 2298 O O . VAL A 1 294 ? 2.885 8.832 28.338 1.00 49.59 294 VAL A O 1
ATOM 2301 N N . TRP A 1 295 ? 4.503 7.328 28.734 1.00 40.94 295 TRP A N 1
ATOM 2302 C CA . TRP A 1 295 ? 5.577 8.304 28.578 1.00 40.94 295 TRP A CA 1
ATOM 2303 C C . TRP A 1 295 ? 5.677 8.791 27.124 1.00 40.94 295 TRP A C 1
ATOM 2305 O O . TRP A 1 295 ? 6.142 8.087 26.229 1.00 40.94 295 TRP A O 1
ATOM 2315 N N . GLN A 1 296 ? 5.244 10.032 26.890 1.00 41.25 296 GLN A N 1
ATOM 2316 C CA . GLN A 1 296 ? 5.498 10.794 25.668 1.00 41.25 296 GLN A CA 1
ATOM 2317 C C . GLN A 1 296 ? 6.653 11.765 25.931 1.00 41.25 296 GLN A C 1
ATOM 2319 O O . GLN A 1 296 ? 6.432 12.964 26.098 1.00 41.25 296 GLN A O 1
ATOM 2324 N N . SER A 1 297 ? 7.897 11.287 26.025 1.00 30.72 297 SER A N 1
ATOM 2325 C CA . SER A 1 297 ? 8.998 12.244 26.186 1.00 30.72 297 SER A CA 1
ATOM 2326 C C . SER A 1 297 ? 9.164 13.062 24.900 1.00 30.72 297 SER A C 1
ATOM 2328 O O . SER A 1 297 ? 9.248 12.516 23.799 1.00 30.72 297 SER A O 1
ATOM 2330 N N . LYS A 1 298 ? 9.253 14.389 25.044 1.00 29.84 298 LYS A N 1
ATOM 2331 C CA . LYS A 1 298 ? 9.535 15.349 23.959 1.00 29.84 298 LYS A CA 1
ATOM 2332 C C . LYS A 1 298 ? 10.898 15.133 23.272 1.00 29.84 298 LYS A C 1
ATOM 2334 O O . LYS A 1 298 ? 11.179 15.826 22.299 1.00 29.84 298 LYS A O 1
ATOM 2339 N N . HIS A 1 299 ? 11.731 14.204 23.755 1.00 28.61 299 HIS A N 1
ATOM 2340 C CA . HIS A 1 299 ? 13.129 14.064 23.337 1.00 28.61 299 HIS A CA 1
ATOM 2341 C C . HIS A 1 299 ? 13.556 12.679 22.839 1.00 28.61 299 HIS A C 1
ATOM 2343 O O . HIS A 1 299 ? 14.652 12.574 22.299 1.00 28.61 299 HIS A O 1
ATOM 2349 N N . TYR A 1 300 ? 12.707 11.649 22.896 1.00 30.09 300 TYR A N 1
ATOM 2350 C CA . TYR A 1 300 ? 13.043 10.341 22.324 1.00 30.09 300 TYR A CA 1
ATOM 2351 C C . TYR A 1 300 ? 11.909 9.825 21.445 1.00 30.09 300 TYR A C 1
ATOM 2353 O O . TYR A 1 300 ? 10.850 9.410 21.909 1.00 30.09 300 TYR A O 1
ATOM 2361 N N . ALA A 1 301 ? 12.146 9.882 20.138 1.00 29.80 301 ALA A N 1
ATOM 2362 C CA . ALA A 1 301 ? 11.235 9.448 19.093 1.00 29.80 301 ALA A CA 1
ATOM 2363 C C . ALA A 1 301 ? 11.263 7.924 18.898 1.00 29.80 301 ALA A C 1
ATOM 2365 O O . ALA A 1 301 ? 11.533 7.487 17.793 1.00 29.80 301 ALA A O 1
ATOM 2366 N N . VAL A 1 302 ? 11.032 7.108 19.930 1.00 32.00 302 VAL A N 1
ATOM 2367 C CA . VAL A 1 302 ? 10.698 5.678 19.762 1.00 32.00 302 VAL A CA 1
ATOM 2368 C C . VAL A 1 302 ? 10.275 5.052 21.092 1.00 32.00 302 VAL A C 1
ATOM 2370 O O . VAL A 1 302 ? 11.005 5.136 22.076 1.00 32.00 302 VAL A O 1
ATOM 2373 N N . GLY A 1 303 ? 9.131 4.361 21.095 1.00 34.28 303 GLY A N 1
ATOM 2374 C CA . GLY A 1 303 ? 8.768 3.415 22.146 1.00 34.28 303 GLY A CA 1
ATOM 2375 C C . GLY A 1 303 ? 8.114 2.153 21.573 1.00 34.28 303 GLY A C 1
ATOM 2376 O O . GLY A 1 303 ? 7.196 2.247 20.765 1.00 34.28 303 GLY A O 1
ATOM 2377 N N . HIS A 1 304 ? 8.615 0.979 21.947 1.00 42.59 304 HIS A N 1
ATOM 2378 C CA . HIS A 1 304 ? 8.288 -0.358 21.426 1.00 42.59 304 HIS A CA 1
ATOM 2379 C C . HIS A 1 304 ? 7.999 -1.410 22.517 1.00 42.59 304 HIS A C 1
ATOM 2381 O O . HIS A 1 304 ? 8.891 -2.068 23.050 1.00 42.59 304 HIS A O 1
ATOM 2387 N N . LEU A 1 305 ? 6.719 -1.647 22.776 1.00 40.06 305 LEU A N 1
ATOM 2388 C CA . LEU A 1 305 ? 6.220 -2.799 23.530 1.00 40.06 305 LEU A CA 1
ATOM 2389 C C . LEU A 1 305 ? 6.567 -4.122 22.812 1.00 40.06 305 LEU A C 1
ATOM 2391 O O . LEU A 1 305 ? 6.346 -4.221 21.604 1.00 40.06 305 LEU A O 1
ATOM 2395 N N . VAL A 1 306 ? 7.031 -5.151 23.532 1.00 36.75 306 VAL A N 1
ATOM 2396 C CA . VAL A 1 306 ? 7.169 -6.515 22.978 1.00 36.75 306 VAL A CA 1
ATOM 2397 C C . VAL A 1 306 ? 5.977 -7.353 23.428 1.00 36.75 306 VAL A C 1
ATOM 2399 O O . VAL A 1 306 ? 5.748 -7.473 24.626 1.00 36.75 306 VAL A O 1
ATOM 2402 N N . VAL A 1 307 ? 5.222 -7.942 22.494 1.00 35.09 307 VAL A N 1
ATOM 2403 C CA . VAL A 1 307 ? 4.138 -8.890 22.806 1.00 35.09 307 VAL A CA 1
ATOM 2404 C C . VAL A 1 307 ? 4.581 -10.300 22.423 1.00 35.09 307 VAL A C 1
ATOM 2406 O O . VAL A 1 307 ? 4.864 -10.555 21.254 1.00 35.09 307 VAL A O 1
ATOM 2409 N N . LYS A 1 308 ? 4.626 -11.219 23.391 1.00 35.97 308 LYS A N 1
ATOM 2410 C CA . LYS A 1 308 ? 4.940 -12.641 23.194 1.00 35.97 308 LYS A CA 1
ATOM 2411 C C . LYS A 1 308 ? 3.872 -13.486 23.883 1.00 35.97 308 LYS A C 1
ATOM 2413 O O . LYS A 1 308 ? 3.557 -13.243 25.041 1.00 35.97 308 LYS A O 1
ATOM 2418 N N . ASP A 1 309 ? 3.289 -14.436 23.153 1.00 34.44 309 ASP A N 1
ATOM 2419 C CA . ASP A 1 309 ? 2.280 -15.379 23.663 1.00 34.44 309 ASP A CA 1
ATOM 2420 C C . ASP A 1 309 ? 1.086 -14.708 24.384 1.00 34.44 309 ASP A C 1
ATOM 2422 O O . ASP A 1 309 ? 0.507 -15.253 25.318 1.00 34.44 309 ASP A O 1
ATOM 2426 N N . GLY A 1 310 ? 0.709 -13.495 23.954 1.00 33.59 310 GLY A N 1
ATOM 2427 C CA . GLY A 1 310 ? -0.374 -12.707 24.560 1.00 33.59 310 GLY A CA 1
ATOM 2428 C C . GLY A 1 310 ? 0.025 -11.868 25.783 1.00 33.59 310 GLY A C 1
ATOM 2429 O O . GLY A 1 310 ? -0.828 -11.174 26.332 1.00 33.59 310 GLY A O 1
ATOM 2430 N N . ALA A 1 311 ? 1.298 -11.878 26.186 1.00 36.97 311 ALA A N 1
ATOM 2431 C CA . ALA A 1 311 ? 1.842 -11.068 27.275 1.00 36.97 311 ALA A CA 1
ATOM 2432 C C . ALA A 1 311 ? 2.750 -9.947 26.747 1.00 36.97 311 ALA A C 1
ATOM 2434 O O . ALA A 1 311 ? 3.475 -10.129 25.769 1.00 36.97 311 ALA A O 1
ATOM 2435 N N . ALA A 1 312 ? 2.708 -8.781 27.394 1.00 44.66 312 ALA A N 1
ATOM 2436 C CA . ALA A 1 312 ? 3.545 -7.634 27.055 1.00 44.66 312 ALA A CA 1
ATOM 2437 C C . ALA A 1 312 ? 4.794 -7.575 27.950 1.00 44.66 312 ALA A C 1
ATOM 2439 O O . ALA A 1 312 ? 4.697 -7.819 29.151 1.00 44.66 312 ALA A O 1
ATOM 2440 N N . TYR A 1 313 ? 5.944 -7.206 27.387 1.00 46.66 313 TYR A N 1
ATOM 2441 C CA . TYR A 1 313 ? 7.240 -7.116 28.066 1.00 46.66 313 TYR A CA 1
ATOM 2442 C C . TYR A 1 313 ? 7.866 -5.728 27.875 1.00 46.66 313 TYR A C 1
ATOM 2444 O O . TYR A 1 313 ? 7.698 -5.097 26.825 1.00 46.66 313 TYR A O 1
ATOM 2452 N N . ALA A 1 314 ? 8.582 -5.267 28.901 1.00 48.25 314 ALA A N 1
ATOM 2453 C CA . ALA A 1 314 ? 9.356 -4.031 28.920 1.00 48.25 314 ALA A CA 1
ATOM 2454 C C . ALA A 1 314 ? 10.822 -4.320 29.280 1.00 48.25 314 ALA A C 1
ATOM 2456 O O . ALA A 1 314 ? 11.151 -5.310 29.935 1.00 48.25 314 ALA A O 1
ATOM 2457 N N . TYR A 1 315 ? 11.716 -3.446 28.832 1.00 42.69 315 TYR A N 1
ATOM 2458 C CA . TYR A 1 315 ? 13.140 -3.520 29.137 1.00 42.69 315 TYR A CA 1
ATOM 2459 C C . TYR A 1 315 ? 13.453 -2.670 30.372 1.00 42.69 315 TYR A C 1
ATOM 2461 O O . TYR A 1 315 ? 13.244 -1.454 30.351 1.00 42.69 315 TYR A O 1
ATOM 2469 N N . LEU A 1 316 ? 13.976 -3.294 31.428 1.00 42.97 316 LEU A N 1
ATOM 2470 C CA . LEU A 1 316 ? 14.495 -2.593 32.602 1.00 42.97 316 LEU A CA 1
ATOM 2471 C C . LEU A 1 316 ? 15.996 -2.366 32.410 1.00 42.97 316 LEU A C 1
ATOM 2473 O O . LEU A 1 316 ? 16.798 -3.290 32.545 1.00 42.97 316 LEU A O 1
ATOM 2477 N N . GLY A 1 317 ? 16.366 -1.130 32.075 1.00 41.16 317 GLY A N 1
ATOM 2478 C CA . GLY A 1 317 ? 17.756 -0.688 32.052 1.00 41.16 317 GLY A CA 1
ATOM 2479 C C . GLY A 1 317 ? 18.086 0.095 33.317 1.00 41.16 317 GLY A C 1
ATOM 2480 O O . GLY A 1 317 ? 17.646 1.234 33.454 1.00 41.16 317 GLY A O 1
ATOM 2481 N N . ASP A 1 318 ? 18.870 -0.490 34.220 1.00 39.06 318 ASP A N 1
ATOM 2482 C CA . ASP A 1 318 ? 19.649 0.293 35.180 1.00 39.06 318 ASP A CA 1
ATOM 2483 C C . ASP A 1 318 ? 20.892 0.801 34.437 1.00 39.06 318 ASP A C 1
ATOM 2485 O O . ASP A 1 318 ? 21.695 0.013 33.939 1.00 39.06 318 ASP A O 1
ATOM 2489 N N . THR A 1 319 ? 21.045 2.121 34.322 1.00 42.19 319 THR A N 1
ATOM 2490 C CA . THR A 1 319 ? 22.158 2.759 33.600 1.00 42.19 319 THR A CA 1
ATOM 2491 C C . THR A 1 319 ? 23.519 2.571 34.277 1.00 42.19 319 THR A C 1
ATOM 2493 O O . THR A 1 319 ? 24.500 3.151 33.819 1.00 42.19 319 THR A O 1
ATOM 2496 N N . THR A 1 320 ? 23.603 1.809 35.373 1.00 38.25 320 THR A N 1
ATOM 2497 C CA . THR A 1 320 ? 24.830 1.691 36.171 1.00 38.25 320 THR A CA 1
ATOM 2498 C C . THR A 1 320 ? 25.318 0.268 36.445 1.00 38.25 320 THR A C 1
ATOM 2500 O O . THR A 1 320 ? 26.389 0.122 37.034 1.00 38.25 320 THR A O 1
ATOM 2503 N N . LYS A 1 321 ? 24.621 -0.790 35.999 1.00 37.66 321 LYS A N 1
ATOM 2504 C CA . LYS A 1 321 ? 25.088 -2.183 36.158 1.00 37.66 321 LYS A CA 1
ATOM 2505 C C . LYS A 1 321 ? 24.700 -3.067 34.973 1.00 37.66 321 LYS A C 1
ATOM 2507 O O . LYS A 1 321 ? 23.598 -2.951 34.449 1.00 37.66 321 LYS A O 1
ATOM 2512 N N . ASP A 1 322 ? 25.567 -4.025 34.639 1.00 35.62 322 ASP A N 1
ATOM 2513 C CA . ASP A 1 322 ? 25.420 -5.058 33.590 1.00 35.62 322 ASP A CA 1
ATOM 2514 C C . ASP A 1 322 ? 24.218 -6.026 33.771 1.00 35.62 322 ASP A C 1
ATOM 2516 O O . ASP A 1 322 ? 24.163 -7.093 33.165 1.00 35.62 322 ASP A O 1
ATOM 2520 N N . ALA A 1 323 ? 23.225 -5.679 34.592 1.00 40.50 323 ALA A N 1
ATOM 2521 C CA . ALA A 1 323 ? 22.029 -6.471 34.869 1.00 40.50 323 ALA A CA 1
ATOM 2522 C C . ALA A 1 323 ? 20.818 -5.971 34.063 1.00 40.50 323 ALA A C 1
ATOM 2524 O O . ALA A 1 323 ? 19.734 -5.743 34.599 1.00 40.50 323 ALA A O 1
ATOM 2525 N N . SER A 1 324 ? 21.007 -5.777 32.758 1.00 43.66 324 SER A N 1
ATOM 2526 C CA . SER A 1 324 ? 19.893 -5.500 31.851 1.00 43.66 324 SER A CA 1
ATOM 2527 C C . SER A 1 324 ? 19.007 -6.739 31.720 1.00 43.66 324 SER A C 1
ATOM 2529 O O . SER A 1 324 ? 19.488 -7.799 31.318 1.00 43.66 324 SER A O 1
ATOM 2531 N N . GLN A 1 325 ? 17.717 -6.618 32.042 1.00 43.62 325 GLN A N 1
ATOM 2532 C CA . GLN A 1 325 ? 16.772 -7.735 31.971 1.00 43.62 325 GLN A CA 1
ATOM 2533 C C . GLN A 1 325 ? 15.432 -7.330 31.352 1.00 43.62 325 GLN A C 1
ATOM 2535 O O . GLN A 1 325 ? 14.922 -6.226 31.551 1.00 43.62 325 GLN A O 1
ATOM 2540 N N . TRP A 1 326 ? 14.850 -8.261 30.598 1.00 44.69 326 TRP A N 1
ATOM 2541 C CA . TRP A 1 326 ? 13.479 -8.160 30.113 1.00 44.69 326 TRP A CA 1
ATOM 2542 C C . TRP A 1 326 ? 12.533 -8.565 31.237 1.00 44.69 326 TRP A C 1
ATOM 2544 O O . TRP A 1 326 ? 12.569 -9.712 31.680 1.00 44.69 326 TRP A O 1
ATOM 2554 N N . ALA A 1 327 ? 11.681 -7.642 31.676 1.00 43.72 327 ALA A N 1
ATOM 2555 C CA . ALA A 1 327 ? 10.623 -7.942 32.628 1.00 43.72 327 ALA A CA 1
ATOM 2556 C C . ALA A 1 327 ? 9.268 -7.922 31.917 1.00 43.72 327 ALA A C 1
ATOM 2558 O O . ALA A 1 327 ? 9.029 -7.079 31.045 1.00 43.72 327 ALA A O 1
ATOM 2559 N N . PRO A 1 328 ? 8.355 -8.839 32.253 1.00 43.78 328 PRO A N 1
ATOM 2560 C CA . PRO A 1 328 ? 6.982 -8.698 31.806 1.00 43.78 328 PRO A CA 1
ATOM 2561 C C . PRO A 1 328 ? 6.418 -7.373 32.343 1.00 43.78 328 PRO A C 1
ATOM 2563 O O . PRO A 1 328 ? 6.690 -6.969 33.470 1.00 43.78 328 PRO A O 1
ATOM 2566 N N . VAL A 1 329 ? 5.606 -6.689 31.536 1.00 49.41 329 VAL A N 1
ATOM 2567 C CA . VAL A 1 329 ? 4.838 -5.506 31.976 1.00 49.41 329 VAL A CA 1
ATOM 2568 C C . VAL A 1 329 ? 3.896 -5.884 33.130 1.00 49.41 329 VAL A C 1
ATOM 2570 O O . VAL A 1 329 ? 3.513 -5.029 33.927 1.00 49.41 329 VAL A O 1
ATOM 2573 N N . PHE A 1 330 ? 3.557 -7.176 33.217 1.00 47.66 330 PHE A N 1
ATOM 2574 C CA . PHE A 1 330 ? 2.902 -7.836 34.339 1.00 47.66 330 PHE A CA 1
ATOM 2575 C C . PHE A 1 330 ? 3.429 -9.273 34.507 1.00 47.66 330 PHE A C 1
ATOM 2577 O O . PHE A 1 330 ? 3.117 -10.138 33.689 1.00 47.66 330 PHE A O 1
ATOM 2584 N N . ASP A 1 331 ? 4.192 -9.535 35.569 1.00 43.44 331 ASP A N 1
ATOM 2585 C CA . ASP A 1 331 ? 4.515 -10.876 36.072 1.00 43.44 331 ASP A CA 1
ATOM 2586 C C . ASP A 1 331 ? 3.391 -11.346 37.014 1.00 43.44 331 ASP A C 1
ATOM 2588 O O . ASP A 1 331 ? 3.164 -10.712 38.045 1.00 43.44 331 ASP A O 1
ATOM 2592 N N . PRO A 1 332 ? 2.674 -12.443 36.726 1.00 37.75 332 PRO A N 1
ATOM 2593 C CA . PRO A 1 332 ? 1.656 -12.965 37.638 1.00 37.75 332 PRO A CA 1
ATOM 2594 C C . PRO A 1 332 ? 2.217 -13.450 38.988 1.00 37.75 332 PRO A C 1
ATOM 2596 O O . PRO A 1 332 ? 1.428 -13.726 39.887 1.00 37.75 332 PRO A O 1
ATOM 2599 N N . ASN A 1 333 ? 3.543 -13.556 39.135 1.00 38.59 333 ASN A N 1
ATOM 2600 C CA . ASN A 1 333 ? 4.215 -13.978 40.363 1.00 38.59 333 ASN A CA 1
ATOM 2601 C C . ASN A 1 333 ? 4.910 -12.827 41.118 1.00 38.59 333 ASN A C 1
ATOM 2603 O O . ASN A 1 333 ? 5.518 -13.085 42.156 1.00 38.59 333 ASN A O 1
ATOM 2607 N N . GLN A 1 334 ? 4.855 -11.582 40.622 1.00 40.59 334 GLN A N 1
ATOM 2608 C CA . GLN A 1 334 ? 5.328 -10.411 41.371 1.00 40.59 334 GLN A CA 1
ATOM 2609 C C . GLN A 1 334 ? 4.159 -9.653 41.999 1.00 40.59 334 GLN A C 1
ATOM 2611 O O . GLN A 1 334 ? 3.187 -9.309 41.326 1.00 40.59 334 GLN A O 1
ATOM 2616 N N . ASP A 1 335 ? 4.309 -9.307 43.276 1.00 42.19 335 ASP A N 1
ATOM 2617 C CA . ASP A 1 335 ? 3.458 -8.322 43.934 1.00 42.19 335 ASP A CA 1
ATOM 2618 C C . ASP A 1 335 ? 3.858 -6.918 43.470 1.00 42.19 335 ASP A C 1
ATOM 2620 O O . ASP A 1 335 ? 4.902 -6.388 43.853 1.00 42.19 335 ASP A O 1
ATOM 2624 N N . TYR A 1 336 ? 3.023 -6.312 42.627 1.00 43.25 336 TYR A N 1
ATOM 2625 C CA . TYR A 1 336 ? 3.190 -4.922 42.212 1.00 43.25 336 TYR A CA 1
ATOM 2626 C C . TYR A 1 336 ? 2.485 -3.992 43.191 1.00 43.25 336 TYR A C 1
ATOM 2628 O O . TYR A 1 336 ? 1.267 -4.086 43.370 1.00 43.25 336 TYR A O 1
ATOM 2636 N N . SER A 1 337 ? 3.217 -3.048 43.782 1.00 39.75 337 SER A N 1
ATOM 2637 C CA . SER A 1 337 ? 2.575 -1.986 44.561 1.00 39.75 337 SER A CA 1
ATOM 2638 C C . SER A 1 337 ? 1.905 -0.955 43.631 1.00 39.75 337 SER A C 1
ATOM 2640 O O . SER A 1 337 ? 2.339 -0.783 42.485 1.00 39.75 337 SER A O 1
ATOM 2642 N N . PRO A 1 338 ? 0.861 -0.238 44.095 1.00 36.59 338 PRO A N 1
ATOM 2643 C CA . PRO A 1 338 ? 0.217 0.835 43.329 1.00 36.59 338 PRO A CA 1
ATOM 2644 C C . PRO A 1 338 ? 1.172 1.942 42.853 1.00 36.59 338 PRO A C 1
ATOM 2646 O O . PRO A 1 338 ? 0.882 2.592 41.852 1.00 36.59 338 PRO A O 1
ATOM 2649 N N . ASP A 1 339 ? 2.313 2.107 43.526 1.00 39.19 339 ASP A N 1
ATOM 2650 C CA . ASP A 1 339 ? 3.290 3.174 43.279 1.00 39.19 339 ASP A CA 1
ATOM 2651 C C . ASP A 1 339 ? 4.543 2.684 42.525 1.00 39.19 339 ASP A C 1
ATOM 2653 O O . ASP A 1 339 ? 5.502 3.433 42.326 1.00 39.19 339 ASP A O 1
ATOM 2657 N N . GLN A 1 340 ? 4.574 1.414 42.107 1.00 39.31 340 GLN A N 1
ATOM 2658 C CA . GLN A 1 340 ? 5.739 0.824 41.454 1.00 39.31 340 GLN A CA 1
ATOM 2659 C C . GLN A 1 340 ? 5.892 1.332 40.011 1.00 39.31 340 GLN A C 1
ATOM 2661 O O . GLN A 1 340 ? 5.162 0.926 39.102 1.00 39.31 340 GLN A O 1
ATOM 2666 N N . GLN A 1 341 ? 6.878 2.208 39.797 1.00 34.84 341 GLN A N 1
ATOM 2667 C CA . GLN A 1 341 ? 7.221 2.765 38.486 1.00 34.84 341 GLN A CA 1
ATOM 2668 C C . GLN A 1 341 ? 7.869 1.714 37.573 1.00 34.84 341 GLN A C 1
ATOM 2670 O O . GLN A 1 341 ? 8.819 1.035 37.962 1.00 34.84 341 GLN A O 1
ATOM 2675 N N . VAL A 1 342 ? 7.383 1.612 36.332 1.00 37.78 342 VAL A N 1
ATOM 2676 C CA . VAL A 1 342 ? 7.945 0.731 35.297 1.00 37.78 342 VAL A CA 1
ATOM 2677 C C . VAL A 1 342 ? 8.457 1.592 34.146 1.00 37.78 342 VAL A C 1
ATOM 2679 O O . VAL A 1 342 ? 7.696 2.336 33.531 1.00 37.78 342 VAL A O 1
ATOM 2682 N N . TYR A 1 343 ? 9.754 1.490 33.863 1.00 33.25 343 TYR A N 1
ATOM 2683 C CA . TYR A 1 343 ? 10.418 2.235 32.795 1.00 33.25 343 TYR A CA 1
ATOM 2684 C C . TYR A 1 343 ? 10.440 1.430 31.494 1.00 33.25 343 TYR A C 1
ATOM 2686 O O . TYR A 1 343 ? 10.460 0.201 31.505 1.00 33.25 343 TYR A O 1
ATOM 2694 N N . TYR A 1 344 ? 10.442 2.135 30.365 1.00 39.31 344 TYR A N 1
ATOM 2695 C CA . TYR A 1 344 ? 10.384 1.538 29.038 1.00 39.31 344 TYR A CA 1
ATOM 2696 C C . TYR A 1 344 ? 11.519 2.084 28.143 1.00 39.31 344 TYR A C 1
ATOM 2698 O O . TYR A 1 344 ? 11.621 3.295 27.955 1.00 39.31 344 TYR A O 1
ATOM 2706 N N . TYR A 1 345 ? 12.334 1.193 27.559 1.00 25.25 345 TYR A N 1
ATOM 2707 C CA . TYR A 1 345 ? 13.353 1.502 26.541 1.00 25.25 345 TYR A CA 1
ATOM 2708 C C . TYR A 1 345 ? 13.430 0.388 25.464 1.00 25.25 345 TYR A C 1
ATOM 2710 O O . TYR A 1 345 ? 13.460 -0.786 25.797 1.00 25.25 345 TYR A O 1
ATOM 2718 N N . GLY A 1 346 ? 13.561 0.728 24.173 1.00 30.97 346 GLY A N 1
ATOM 2719 C CA . GLY A 1 346 ? 14.278 -0.121 23.194 1.00 30.97 346 GLY A CA 1
ATOM 2720 C C . GLY A 1 346 ? 13.541 -1.116 22.256 1.00 30.97 346 GLY A C 1
ATOM 2721 O O . GLY A 1 346 ? 12.449 -1.607 22.506 1.00 30.97 346 GLY A O 1
ATOM 2722 N N . ARG A 1 347 ? 14.234 -1.380 21.133 1.00 26.06 347 ARG A N 1
ATOM 2723 C CA . ARG A 1 347 ? 13.938 -2.053 19.837 1.00 26.06 347 ARG A CA 1
ATOM 2724 C C . ARG A 1 347 ? 13.414 -3.510 19.891 1.00 26.06 347 ARG A C 1
ATOM 2726 O O . ARG A 1 347 ? 13.797 -4.281 20.760 1.00 26.06 347 ARG A O 1
ATOM 2733 N N . ILE A 1 348 ? 12.627 -3.907 18.877 1.00 31.31 348 ILE A N 1
ATOM 2734 C CA . ILE A 1 348 ? 12.179 -5.298 18.632 1.00 31.31 348 ILE A CA 1
ATOM 2735 C C . ILE A 1 348 ? 13.327 -6.118 18.015 1.00 31.31 348 ILE A C 1
ATOM 2737 O O . ILE A 1 348 ? 13.879 -5.725 16.986 1.00 31.31 348 ILE A O 1
ATOM 2741 N N . VAL A 1 349 ? 13.659 -7.260 18.621 1.00 27.34 349 VAL A N 1
ATOM 2742 C CA . VAL A 1 349 ? 14.572 -8.280 18.076 1.00 27.34 349 VAL A CA 1
ATOM 2743 C C . VAL A 1 349 ? 13.798 -9.597 17.988 1.00 27.34 349 VAL A C 1
ATOM 2745 O O . VAL A 1 349 ? 13.145 -9.988 18.955 1.00 27.34 349 VAL A O 1
ATOM 2748 N N . GLU A 1 350 ? 13.843 -10.278 16.843 1.00 27.34 350 GLU A N 1
ATOM 2749 C CA . GLU A 1 350 ? 13.348 -11.653 16.711 1.00 27.34 350 GLU A CA 1
ATOM 2750 C C . GLU A 1 350 ? 14.260 -12.599 17.508 1.00 27.34 350 GLU A C 1
ATOM 2752 O O . GLU A 1 350 ? 15.471 -12.641 17.289 1.00 27.34 350 GLU A O 1
ATOM 2757 N N . VAL A 1 351 ? 13.703 -13.370 18.447 1.00 31.88 351 VAL A N 1
ATOM 2758 C CA . VAL A 1 351 ? 14.475 -14.364 19.209 1.00 31.88 351 VAL A CA 1
ATOM 2759 C C . VAL A 1 351 ? 14.594 -15.637 18.378 1.00 31.88 351 VAL A C 1
ATOM 2761 O O . VAL A 1 351 ? 13.814 -16.573 18.520 1.00 31.88 351 VAL A O 1
ATOM 2764 N N . GLY A 1 352 ? 15.593 -15.642 17.502 1.00 34.22 352 GLY A N 1
ATOM 2765 C CA . GLY A 1 352 ? 16.034 -16.796 16.725 1.00 34.22 352 GLY A CA 1
ATOM 2766 C C . GLY A 1 352 ? 17.516 -17.112 16.927 1.00 34.22 352 GLY A C 1
ATOM 2767 O O . GLY A 1 352 ? 18.167 -17.502 15.972 1.00 34.22 352 GLY A O 1
ATOM 2768 N N . SER A 1 353 ? 18.084 -16.898 18.122 1.00 31.48 353 SER A N 1
ATOM 2769 C CA . SER A 1 353 ? 19.480 -17.286 18.425 1.00 31.48 353 SER A CA 1
ATOM 2770 C C . SER A 1 353 ? 19.846 -17.302 19.919 1.00 31.48 353 SER A C 1
ATOM 2772 O O . SER A 1 353 ? 21.014 -17.160 20.271 1.00 31.48 353 SER A O 1
ATOM 2774 N N . LEU A 1 354 ? 18.895 -17.531 20.832 1.00 32.25 354 LEU A N 1
ATOM 2775 C CA . LEU A 1 354 ? 19.265 -17.969 22.183 1.00 32.25 354 LEU A CA 1
ATOM 2776 C C . LEU A 1 354 ? 19.345 -19.490 22.165 1.00 32.25 354 LEU A C 1
ATOM 2778 O O . LEU A 1 354 ? 18.350 -20.187 22.357 1.00 32.25 354 LEU A O 1
ATOM 2782 N N . SER A 1 355 ? 20.543 -19.991 21.865 1.00 31.28 355 SER A N 1
ATOM 2783 C CA . SER A 1 355 ? 20.894 -21.389 22.063 1.00 31.28 355 SER A CA 1
ATOM 2784 C C . SER A 1 355 ? 20.458 -21.818 23.462 1.00 31.28 355 SER A C 1
ATOM 2786 O O . SER A 1 355 ? 20.915 -21.264 24.466 1.00 31.28 355 SER A O 1
ATOM 2788 N N . GLN A 1 356 ? 19.594 -22.828 23.528 1.00 40.78 356 GLN A N 1
ATOM 2789 C CA . GLN A 1 356 ? 19.580 -23.716 24.675 1.00 40.78 356 GLN A CA 1
ATOM 2790 C C . GLN A 1 356 ? 20.979 -24.322 24.775 1.00 40.78 356 GLN A C 1
ATOM 2792 O O . GLN A 1 356 ? 21.305 -25.191 23.981 1.00 40.78 356 GLN A O 1
ATOM 2797 N N . ASP A 1 357 ? 21.804 -23.881 25.721 1.00 29.70 357 ASP A N 1
ATOM 2798 C CA . ASP A 1 357 ? 22.853 -24.757 26.231 1.00 29.70 357 ASP A CA 1
ATOM 2799 C C . ASP A 1 357 ? 23.267 -24.411 27.669 1.00 29.70 357 ASP A C 1
ATOM 2801 O O . ASP A 1 357 ? 24.029 -23.492 27.954 1.00 29.70 357 ASP A O 1
ATOM 2805 N N . ARG A 1 358 ? 22.723 -25.252 28.555 1.00 31.70 358 ARG A N 1
ATOM 2806 C CA . ARG A 1 358 ? 23.336 -25.874 29.737 1.00 31.70 358 ARG A CA 1
ATOM 2807 C C . ARG A 1 358 ? 23.812 -24.973 30.876 1.00 31.70 358 ARG A C 1
ATOM 2809 O O . ARG A 1 358 ? 24.922 -24.449 30.898 1.00 31.70 358 ARG A O 1
ATOM 2816 N N . ALA A 1 359 ? 23.021 -25.038 31.947 1.00 32.66 359 ALA A N 1
ATOM 2817 C CA . ALA A 1 359 ? 23.508 -24.971 33.316 1.00 32.66 359 ALA A CA 1
ATOM 2818 C C . ALA A 1 359 ? 24.786 -25.821 33.478 1.00 32.66 359 ALA A C 1
ATOM 2820 O O . ALA A 1 359 ? 24.760 -27.047 33.348 1.00 32.66 359 ALA A O 1
ATOM 2821 N N . ARG A 1 360 ? 25.915 -25.166 33.763 1.00 29.23 360 ARG A N 1
ATOM 2822 C CA . ARG A 1 360 ? 27.096 -25.833 34.322 1.00 29.23 360 ARG A CA 1
ATOM 2823 C C . ARG A 1 360 ? 26.823 -26.120 35.803 1.00 29.23 360 ARG A C 1
ATOM 2825 O O . ARG A 1 360 ? 26.444 -25.191 36.515 1.00 29.23 360 ARG A O 1
ATOM 2832 N N . PRO A 1 361 ? 27.030 -27.353 36.295 1.00 36.53 361 PRO A N 1
ATOM 2833 C CA . PRO A 1 361 ? 26.958 -27.624 37.722 1.00 36.53 361 PRO A CA 1
ATOM 2834 C C . PRO A 1 361 ? 28.119 -26.938 38.451 1.00 36.53 361 PRO A C 1
ATOM 2836 O O . PRO A 1 361 ? 29.230 -26.820 37.922 1.00 36.53 361 PRO A O 1
ATOM 2839 N N . ALA A 1 362 ? 27.834 -26.479 39.669 1.00 36.44 362 ALA A N 1
ATOM 2840 C CA . ALA A 1 362 ? 28.781 -25.842 40.569 1.00 36.44 362 ALA A CA 1
ATOM 2841 C C . ALA A 1 362 ? 30.027 -26.721 40.771 1.00 36.44 362 ALA A C 1
ATOM 2843 O O . ALA A 1 362 ? 29.929 -27.875 41.187 1.00 36.44 362 ALA A O 1
ATOM 2844 N N . ARG A 1 363 ? 31.210 -26.163 40.492 1.00 32.88 363 ARG A N 1
ATOM 2845 C CA . ARG A 1 363 ? 32.478 -26.739 40.944 1.00 32.88 363 ARG A CA 1
ATOM 2846 C C . ARG A 1 363 ? 32.665 -26.372 42.411 1.00 32.88 363 ARG A C 1
ATOM 2848 O O . ARG A 1 363 ? 32.810 -25.201 42.744 1.00 32.88 363 ARG A O 1
ATOM 2855 N N . SER A 1 364 ? 32.679 -27.396 43.253 1.00 42.09 364 SER A N 1
ATOM 2856 C CA . SER A 1 364 ? 33.265 -27.373 44.587 1.00 42.09 364 SER A CA 1
ATOM 2857 C C . SER A 1 364 ? 34.735 -26.950 44.513 1.00 42.09 364 SER A C 1
ATOM 2859 O O . SER A 1 364 ? 35.514 -27.515 43.741 1.00 42.09 364 SER A O 1
ATOM 2861 N N . THR A 1 365 ? 35.107 -25.975 45.329 1.00 39.19 365 THR A N 1
ATOM 2862 C CA . THR A 1 365 ? 36.488 -25.660 45.703 1.00 39.19 365 THR A CA 1
ATOM 2863 C C . THR A 1 365 ? 37.106 -26.831 46.472 1.00 39.19 365 THR A C 1
ATOM 2865 O O . THR A 1 365 ? 36.462 -27.341 47.391 1.00 39.19 365 THR A O 1
ATOM 2868 N N . PRO A 1 366 ? 38.349 -27.235 46.178 1.00 48.53 366 PRO A N 1
ATOM 2869 C CA . PRO A 1 366 ? 39.211 -27.875 47.157 1.00 48.53 366 PRO A CA 1
ATOM 2870 C C . PRO A 1 366 ? 40.183 -26.855 47.772 1.00 48.53 366 PRO A C 1
ATOM 2872 O O . PRO A 1 366 ? 40.493 -25.833 47.154 1.00 48.53 366 PRO A O 1
ATOM 2875 N N . MET A 1 367 ? 40.615 -27.153 49.003 1.00 39.84 367 MET A N 1
ATOM 2876 C CA . MET A 1 367 ? 41.827 -26.592 49.613 1.00 39.84 367 MET A CA 1
ATOM 2877 C C . MET A 1 367 ? 43.060 -26.852 48.751 1.00 39.84 367 MET A C 1
ATOM 2879 O O . MET A 1 367 ? 43.077 -27.904 48.066 1.00 39.84 367 MET A O 1
#

pLDDT: mean 70.81, std 25.63, range [23.91, 98.88]